Protein AF-A0A6A4VP72-F1 (afdb_monomer_lite)

Radius of gyration: 21.93 Å; chains: 1; bounding box: 61×47×54 Å

Structure (mmCIF, N/CA/C/O backbone):
data_AF-A0A6A4VP72-F1
#
_entry.id   AF-A0A6A4VP72-F1
#
loop_
_atom_site.group_PDB
_atom_site.id
_atom_site.type_symbol
_atom_site.label_atom_id
_atom_site.label_alt_id
_atom_site.label_comp_id
_atom_site.label_asym_id
_atom_site.label_entity_id
_atom_site.label_seq_id
_atom_site.pdbx_PDB_ins_code
_atom_site.Cartn_x
_atom_site.Cartn_y
_atom_site.Cartn_z
_atom_site.occupancy
_atom_site.B_iso_or_equiv
_atom_site.auth_seq_id
_atom_site.auth_comp_id
_atom_site.auth_asym_id
_atom_site.auth_atom_id
_atom_site.pdbx_PDB_model_num
ATOM 1 N N . MET A 1 1 ? -42.564 11.762 30.058 1.00 39.19 1 MET A N 1
ATOM 2 C CA . MET A 1 1 ? -41.088 11.808 30.124 1.00 39.19 1 MET A CA 1
ATOM 3 C C . MET A 1 1 ? -40.571 10.628 29.330 1.00 39.19 1 MET A C 1
ATOM 5 O O . MET A 1 1 ? -40.915 9.507 29.672 1.00 39.19 1 MET A O 1
ATOM 9 N N . THR A 1 2 ? -39.849 10.876 28.242 1.00 40.44 2 THR A N 1
ATOM 10 C CA . THR A 1 2 ? -39.289 9.835 27.373 1.00 40.44 2 THR A CA 1
ATOM 11 C C . THR A 1 2 ? -38.157 9.128 28.117 1.00 40.44 2 THR A C 1
ATOM 13 O O . THR A 1 2 ? -37.179 9.766 28.512 1.00 40.44 2 THR A O 1
ATOM 16 N N . THR A 1 3 ? -38.293 7.832 28.378 1.00 40.94 3 THR A N 1
ATOM 17 C CA . THR A 1 3 ? -37.241 7.045 29.026 1.00 40.94 3 THR A CA 1
ATOM 18 C C . THR A 1 3 ? -36.149 6.754 28.008 1.00 40.94 3 THR A C 1
ATOM 20 O O . THR A 1 3 ? -36.311 5.913 27.139 1.00 40.94 3 THR A O 1
ATOM 23 N N . ILE A 1 4 ? -35.022 7.460 28.098 1.00 46.50 4 ILE A N 1
ATOM 24 C CA . ILE A 1 4 ? -33.845 7.143 27.283 1.00 46.50 4 ILE A CA 1
ATOM 25 C C . ILE A 1 4 ? -33.297 5.784 27.756 1.00 46.50 4 ILE A C 1
ATOM 27 O O . ILE A 1 4 ? -32.987 5.670 28.959 1.00 46.50 4 ILE A O 1
ATOM 31 N N . PRO A 1 5 ? -33.144 4.782 26.858 1.00 47.25 5 PRO A N 1
ATOM 32 C CA . PRO A 1 5 ? -32.531 3.500 27.187 1.00 47.25 5 PRO A CA 1
ATOM 33 C C . PRO A 1 5 ? -31.194 3.718 27.892 1.00 47.25 5 PRO A C 1
ATOM 35 O O . PRO A 1 5 ? -30.386 4.543 27.464 1.00 47.25 5 PRO A O 1
ATOM 38 N N . SER A 1 6 ? -30.951 3.007 28.993 1.00 48.88 6 SER A N 1
ATOM 39 C CA . SER A 1 6 ? -29.778 3.223 29.858 1.00 48.88 6 SER A CA 1
ATOM 40 C C . SER A 1 6 ? -28.451 3.166 29.092 1.00 48.88 6 SER A C 1
ATOM 42 O O . SER A 1 6 ? -27.556 3.962 29.365 1.00 48.88 6 SER A O 1
ATOM 44 N N . GLN A 1 7 ? -28.375 2.306 28.076 1.00 42.78 7 GLN A N 1
ATOM 45 C CA . GLN A 1 7 ? -27.233 2.138 27.174 1.00 42.78 7 GLN A CA 1
ATOM 46 C C . GLN A 1 7 ? -26.926 3.351 26.275 1.00 42.78 7 GLN A C 1
ATOM 48 O O . GLN A 1 7 ? -25.803 3.484 25.799 1.00 42.78 7 GLN A O 1
ATOM 53 N N . LEU A 1 8 ? -27.883 4.265 26.074 1.00 44.84 8 LEU A N 1
ATOM 54 C CA . LEU A 1 8 ? -27.728 5.454 25.224 1.00 44.84 8 LEU A CA 1
ATOM 55 C C . LEU A 1 8 ? -27.509 6.749 26.023 1.00 44.84 8 LEU A C 1
ATOM 57 O O . LEU A 1 8 ? -27.141 7.768 25.443 1.00 44.84 8 LEU A O 1
ATOM 61 N N . ARG A 1 9 ? -27.672 6.737 27.354 1.00 49.81 9 ARG A N 1
ATOM 62 C CA . ARG A 1 9 ? -27.671 7.951 28.202 1.00 49.81 9 ARG A CA 1
ATOM 63 C C . ARG A 1 9 ? -26.376 8.779 28.176 1.00 49.81 9 ARG A C 1
ATOM 65 O O . ARG A 1 9 ? -26.412 9.932 28.584 1.00 49.81 9 ARG A O 1
ATOM 72 N N . GLY A 1 10 ? -25.263 8.230 27.683 1.00 44.62 10 GLY A N 1
ATOM 73 C CA . GLY A 1 10 ? -23.990 8.948 27.499 1.00 44.62 10 GLY A CA 1
ATOM 74 C C . GLY A 1 10 ? -23.691 9.395 26.062 1.00 44.62 10 GLY A C 1
ATOM 75 O O . GLY A 1 10 ? -22.631 9.963 25.814 1.00 44.62 10 GLY A O 1
ATOM 76 N N . ALA A 1 11 ? -24.583 9.104 25.113 1.00 45.41 11 ALA A N 1
ATOM 77 C CA . ALA A 1 11 ? -24.317 9.233 23.682 1.00 45.41 11 ALA A CA 1
ATOM 78 C C . ALA A 1 11 ? -25.322 10.127 22.932 1.00 45.41 11 ALA A C 1
ATOM 80 O O . ALA A 1 11 ? -25.051 10.523 21.800 1.00 45.41 11 ALA A O 1
ATOM 81 N N . ILE A 1 12 ? -26.456 10.459 23.560 1.00 52.12 12 ILE A N 1
ATOM 82 C CA . ILE A 1 12 ? -27.465 11.365 23.001 1.00 52.12 12 ILE A CA 1
ATOM 83 C C . ILE A 1 12 ? -27.071 12.815 23.289 1.00 52.12 12 ILE A C 1
ATOM 85 O O . ILE A 1 12 ? -26.978 13.207 24.453 1.00 52.12 12 ILE A O 1
ATOM 89 N N . ILE A 1 13 ? -26.901 13.628 22.243 1.00 54.72 13 ILE A N 1
ATOM 90 C CA . ILE A 1 13 ? -26.804 15.086 22.395 1.00 54.72 13 ILE A CA 1
ATOM 91 C C . ILE A 1 13 ? -28.190 15.669 22.160 1.00 54.72 13 ILE A C 1
ATOM 93 O O . ILE A 1 13 ? -28.742 15.560 21.065 1.00 54.72 13 ILE A O 1
ATOM 97 N N . ARG A 1 14 ? -28.759 16.302 23.182 1.00 53.50 14 ARG A N 1
ATOM 98 C CA . ARG A 1 14 ? -29.970 17.107 23.030 1.00 53.50 14 ARG A CA 1
ATOM 99 C C . ARG A 1 14 ? -29.542 18.504 22.600 1.00 53.50 14 ARG A C 1
ATOM 101 O O . ARG A 1 14 ? -28.874 19.192 23.364 1.00 53.50 14 ARG A O 1
ATOM 108 N N . VAL A 1 15 ? -29.863 18.874 21.365 1.00 50.25 15 VAL A N 1
ATOM 109 C CA . VAL A 1 15 ? -29.364 20.117 20.745 1.00 50.25 15 VAL A CA 1
ATOM 110 C C . VAL A 1 15 ? -30.415 21.222 20.803 1.00 50.25 15 VAL A C 1
ATOM 112 O O . VAL A 1 15 ? -30.082 22.387 20.968 1.00 50.25 15 VAL A O 1
ATOM 115 N N . GLU A 1 16 ? -31.695 20.846 20.764 1.00 51.00 16 GLU A N 1
ATOM 116 C CA . GLU A 1 16 ? -32.850 21.742 20.885 1.00 51.00 16 GLU A CA 1
ATOM 117 C C . GLU A 1 16 ? -33.978 21.043 21.672 1.00 51.00 16 GLU A C 1
ATOM 119 O O . GLU A 1 16 ? -33.915 19.823 21.873 1.00 51.00 16 GLU A O 1
ATOM 124 N N . PRO A 1 17 ? -35.042 21.755 22.106 1.00 51.16 17 PRO A N 1
ATOM 125 C CA . PRO A 1 17 ? -36.131 21.173 22.896 1.00 51.16 17 PRO A CA 1
ATOM 126 C C . PRO A 1 17 ? -36.784 19.922 22.289 1.00 51.16 17 PRO A C 1
ATOM 128 O O . PRO A 1 17 ? -37.295 19.101 23.046 1.00 51.16 17 PRO A O 1
ATOM 131 N N . ASN A 1 18 ? -36.708 19.740 20.966 1.00 56.88 18 ASN A N 1
ATOM 132 C CA . ASN A 1 18 ? -37.287 18.597 20.255 1.00 56.88 18 ASN A CA 1
ATOM 133 C C . ASN A 1 18 ? -36.301 17.901 19.297 1.00 56.88 18 ASN A C 1
ATOM 135 O O . ASN A 1 18 ? -36.745 17.125 18.455 1.00 56.88 18 ASN A O 1
ATOM 139 N N . THR A 1 19 ? -34.994 18.168 19.394 1.00 51.69 19 THR A N 1
ATOM 140 C CA . THR A 1 19 ? -33.992 17.603 18.472 1.00 51.69 19 THR A CA 1
ATOM 141 C C . THR A 1 19 ? -32.931 16.831 19.246 1.00 51.69 19 THR A C 1
ATOM 143 O O . THR A 1 19 ? -32.238 17.395 20.102 1.00 51.69 19 THR A O 1
ATOM 146 N N . ILE A 1 20 ? -32.779 15.550 18.906 1.00 54.88 20 ILE A N 1
ATOM 147 C CA . ILE A 1 20 ? -31.756 14.667 19.472 1.00 54.88 20 ILE A CA 1
ATOM 148 C C . ILE A 1 20 ? -30.807 14.152 18.387 1.00 54.88 20 ILE A C 1
ATOM 150 O O . ILE A 1 20 ? -31.225 13.808 17.278 1.00 54.88 20 ILE A O 1
ATOM 154 N N . ILE A 1 21 ? -29.519 14.106 18.724 1.00 56.59 21 ILE A N 1
ATOM 155 C CA . ILE A 1 21 ? -28.450 13.556 17.890 1.00 56.59 21 ILE A CA 1
ATOM 156 C C . ILE A 1 21 ? -27.967 12.244 18.499 1.00 56.59 21 ILE A C 1
ATOM 158 O O . ILE A 1 21 ? -27.665 12.182 19.693 1.00 56.59 21 ILE A O 1
ATOM 162 N N . LEU A 1 22 ? -27.855 11.216 17.657 1.00 53.22 22 LEU A N 1
ATOM 163 C CA . LEU A 1 22 ? -27.423 9.871 18.034 1.00 53.22 22 LEU A CA 1
ATOM 164 C C . LEU A 1 22 ? -26.128 9.474 17.316 1.00 53.22 22 LEU A C 1
ATOM 166 O O . LEU A 1 22 ? -25.932 9.894 16.174 1.00 53.22 22 LEU A O 1
ATOM 170 N N . PRO A 1 23 ? -25.269 8.633 17.922 1.00 50.09 23 PRO A N 1
ATOM 171 C CA . PRO A 1 23 ? -24.105 8.073 17.241 1.00 50.09 23 PRO A CA 1
ATOM 172 C C . PRO A 1 23 ? -24.489 7.307 15.972 1.00 50.09 23 PRO A C 1
ATOM 174 O O . PRO A 1 23 ? -25.569 6.721 15.884 1.00 50.09 23 PRO A O 1
ATOM 177 N N . ALA A 1 24 ? -23.570 7.252 15.007 1.00 48.06 24 ALA A N 1
ATOM 178 C CA . ALA A 1 24 ? -23.724 6.371 13.856 1.00 48.06 24 ALA A CA 1
ATOM 179 C C . ALA A 1 24 ? -23.798 4.899 14.314 1.00 48.06 24 ALA A C 1
ATOM 181 O O . ALA A 1 24 ? -22.986 4.459 15.131 1.00 48.06 24 ALA A O 1
ATOM 182 N N . GLY A 1 25 ? -24.775 4.150 13.792 1.00 43.72 25 GLY A N 1
ATOM 183 C CA . GLY A 1 25 ? -24.940 2.716 14.061 1.00 43.72 25 GLY A CA 1
ATOM 184 C C . GLY A 1 25 ? -25.985 2.328 15.115 1.00 43.72 25 GLY A C 1
ATOM 185 O O . GLY A 1 25 ? -26.101 1.140 15.396 1.00 43.72 25 GLY A O 1
ATOM 186 N N . VAL A 1 26 ? -26.752 3.274 15.673 1.00 51.78 26 VAL A N 1
ATOM 187 C CA . VAL A 1 26 ? -27.959 2.945 16.460 1.00 51.78 26 VAL A CA 1
ATOM 188 C C . VAL A 1 26 ? -29.027 2.395 15.512 1.00 51.78 26 VAL A C 1
ATOM 190 O O . VAL A 1 26 ? -29.377 3.055 14.532 1.00 51.78 26 VAL A O 1
ATOM 193 N N . GLY A 1 27 ? -29.501 1.175 15.770 1.00 49.72 27 GLY A N 1
ATOM 194 C CA . GLY A 1 27 ? -30.442 0.480 14.891 1.00 49.72 27 GLY A CA 1
ATOM 195 C C . GLY A 1 27 ? -31.873 0.999 15.040 1.00 49.72 27 GLY A C 1
ATOM 196 O O . GLY A 1 27 ? -32.291 1.385 16.129 1.00 49.72 27 GLY A O 1
ATOM 197 N N . ASP A 1 28 ? -32.663 0.952 13.964 1.00 52.22 28 ASP A N 1
ATOM 198 C CA . ASP A 1 28 ? -34.048 1.457 13.943 1.00 52.22 28 ASP A CA 1
ATOM 199 C C . ASP A 1 28 ? -34.951 0.829 15.028 1.00 52.22 28 ASP A C 1
ATOM 201 O O . ASP A 1 28 ? -35.848 1.493 15.549 1.00 52.22 28 ASP A O 1
ATOM 205 N N . SER A 1 29 ? -34.680 -0.419 15.432 1.00 54.31 29 SER A N 1
ATOM 206 C CA . SER A 1 29 ? -35.393 -1.118 16.510 1.00 54.31 29 SER A CA 1
ATOM 207 C C . SER A 1 29 ? -35.196 -0.483 17.891 1.00 54.31 29 SER A C 1
ATOM 209 O O . SER A 1 29 ? -36.090 -0.554 18.733 1.00 54.31 29 SER A O 1
ATOM 211 N N . GLU A 1 30 ? -34.056 0.172 18.123 1.00 49.78 30 GLU A N 1
ATOM 212 C CA . GLU A 1 30 ? -33.716 0.842 19.387 1.00 49.78 30 GLU A CA 1
ATOM 213 C C . GLU A 1 30 ? -34.361 2.237 19.505 1.00 49.78 30 GLU A C 1
ATOM 215 O O . GLU A 1 30 ? -34.313 2.860 20.564 1.00 49.78 30 GLU A O 1
ATOM 220 N N . LEU A 1 31 ? -34.992 2.726 18.427 1.00 52.78 31 LEU A N 1
ATOM 221 C CA . LEU A 1 31 ? -35.565 4.074 18.309 1.00 52.78 31 LEU A CA 1
ATOM 222 C C . LEU A 1 31 ? -37.090 4.115 18.400 1.00 52.78 31 LEU A C 1
ATOM 224 O O . LEU A 1 31 ? -37.683 5.196 18.345 1.00 52.78 31 LEU A O 1
ATOM 228 N N . THR A 1 32 ? -37.734 2.959 18.550 1.00 55.28 32 THR A N 1
ATOM 229 C CA . THR A 1 32 ? -39.197 2.823 18.566 1.00 55.28 32 THR A CA 1
ATOM 230 C C . THR A 1 32 ? -39.848 3.700 19.649 1.00 55.28 32 THR A C 1
ATOM 232 O O . THR A 1 32 ? -40.883 4.318 19.407 1.00 55.28 32 THR A O 1
ATOM 235 N N . GLU A 1 33 ? -39.199 3.846 20.809 1.00 53.16 33 GLU A N 1
ATOM 236 C CA . GLU A 1 33 ? -39.661 4.706 21.912 1.00 53.16 33 GLU A CA 1
ATOM 237 C C . GLU A 1 33 ? -39.370 6.204 21.704 1.00 53.16 33 GLU A C 1
ATOM 239 O O . GLU A 1 33 ? -40.065 7.046 22.265 1.00 53.16 33 GLU A O 1
ATOM 244 N N . LEU A 1 34 ? -38.378 6.562 20.880 1.00 51.81 34 LEU A N 1
ATOM 245 C CA . LEU A 1 34 ? -38.044 7.957 20.558 1.00 51.81 34 LEU A CA 1
ATOM 246 C C . LEU A 1 34 ? -38.938 8.521 19.447 1.00 51.81 34 LEU A C 1
ATOM 248 O O . LEU A 1 34 ? -39.267 9.701 19.454 1.00 51.81 34 LEU A O 1
ATOM 252 N N . ARG A 1 35 ? -39.398 7.686 18.509 1.00 54.78 35 ARG A N 1
ATOM 253 C CA . ARG A 1 35 ? -40.312 8.123 17.436 1.00 54.78 35 ARG A CA 1
ATOM 254 C C . ARG A 1 35 ? -41.723 8.459 17.944 1.00 54.78 35 ARG A C 1
ATOM 256 O O . ARG A 1 35 ? -42.443 9.203 17.284 1.00 54.78 35 ARG A O 1
ATOM 263 N N . SER A 1 36 ? -42.117 7.964 19.120 1.00 55.22 36 SER A N 1
ATOM 264 C CA . SER A 1 36 ? -43.424 8.252 19.732 1.00 55.22 36 SER A CA 1
ATOM 265 C C . SER A 1 36 ? -43.476 9.591 20.489 1.00 55.22 36 SER A C 1
ATOM 267 O O . SER A 1 36 ? -44.562 10.042 20.856 1.00 55.22 36 SER A O 1
ATOM 269 N N . SER A 1 37 ? -42.336 10.267 20.691 1.00 54.25 37 SER A N 1
ATOM 270 C CA . SER A 1 37 ? -42.221 11.457 21.550 1.00 54.25 37 SER A CA 1
ATOM 271 C C . SER A 1 37 ? -42.349 12.810 20.828 1.00 54.25 37 SER A C 1
ATOM 273 O O . SER A 1 37 ? -42.184 13.849 21.464 1.00 54.25 37 SER A O 1
ATOM 275 N N . ARG A 1 38 ? -42.678 12.829 19.524 1.00 56.81 38 ARG A N 1
ATOM 276 C CA . ARG A 1 38 ? -42.654 14.024 18.642 1.00 56.81 38 ARG A CA 1
ATOM 277 C C . ARG A 1 38 ? -41.268 14.682 18.483 1.00 56.81 38 ARG A C 1
ATOM 279 O O . ARG A 1 38 ? -41.183 15.795 17.966 1.00 56.81 38 ARG A O 1
ATOM 286 N N . GLU A 1 39 ? -40.189 14.017 18.888 1.00 55.88 39 GLU A N 1
ATOM 287 C CA . GLU A 1 39 ? -38.822 14.500 18.668 1.00 55.88 39 GLU A CA 1
ATOM 288 C C . GLU A 1 39 ? -38.353 14.234 17.225 1.00 55.88 39 GLU A C 1
ATOM 290 O O . GLU A 1 39 ? -38.635 13.192 16.632 1.00 55.88 39 GLU A O 1
ATOM 295 N N . THR A 1 40 ? -37.609 15.181 16.651 1.00 54.19 40 THR A N 1
ATOM 296 C CA . THR A 1 40 ? -36.924 15.014 15.365 1.00 54.19 40 THR A CA 1
ATOM 297 C C . THR A 1 40 ? -35.580 14.329 15.607 1.00 54.19 40 THR A C 1
ATOM 299 O O . THR A 1 40 ? -34.698 14.885 16.266 1.00 54.19 40 THR A O 1
ATOM 302 N N . VAL A 1 41 ? -35.413 13.120 15.068 1.00 53.50 41 VAL A N 1
ATOM 303 C CA . VAL A 1 41 ? -34.175 12.333 15.186 1.00 53.50 41 VAL A CA 1
ATOM 304 C C . VAL A 1 41 ? -33.261 12.643 14.002 1.00 53.50 41 VAL A C 1
ATOM 306 O O . VAL A 1 41 ? -33.627 12.384 12.855 1.00 53.50 41 VAL A O 1
ATOM 309 N N . LYS A 1 42 ? -32.064 13.180 14.268 1.00 50.56 42 LYS A N 1
ATOM 310 C CA . LYS A 1 42 ? -31.017 13.371 13.253 1.00 50.56 42 LYS A CA 1
ATOM 311 C C . LYS A 1 42 ? -29.861 12.410 13.528 1.00 50.56 42 LYS A C 1
ATOM 313 O O . LYS A 1 42 ? -29.256 12.440 14.599 1.00 50.56 42 LYS A O 1
ATOM 318 N N . TYR A 1 43 ? -29.552 11.556 12.555 1.00 49.78 43 TYR A N 1
ATOM 319 C CA . TYR A 1 43 ? -28.343 10.735 12.588 1.00 49.78 43 TYR A CA 1
ATOM 320 C C . TYR A 1 43 ? -27.113 11.624 12.402 1.00 49.78 43 TYR A C 1
ATOM 322 O O . TYR A 1 43 ? -27.166 12.622 11.684 1.00 49.78 43 TYR A O 1
ATOM 330 N N . LEU A 1 44 ? -26.010 11.278 13.064 1.00 49.16 44 LEU A N 1
ATOM 331 C CA . LEU A 1 44 ? -24.784 12.067 13.049 1.00 49.16 44 LEU A CA 1
ATOM 332 C C . LEU A 1 44 ? -24.147 12.133 11.644 1.00 49.16 44 LEU A C 1
ATOM 334 O O . LEU A 1 44 ? -23.258 11.352 11.322 1.00 49.16 44 LEU A O 1
ATOM 338 N N . SER A 1 45 ? -24.542 13.111 10.833 1.00 43.66 45 SER A N 1
ATOM 339 C CA . SER A 1 45 ? -23.719 13.672 9.758 1.00 43.66 45 SER A CA 1
ATOM 340 C C . SER A 1 45 ? -23.336 15.097 10.156 1.00 43.66 45 SER A C 1
ATOM 342 O O . SER A 1 45 ? -23.840 16.069 9.602 1.00 43.66 45 SER A O 1
ATOM 344 N N . VAL A 1 46 ? -22.517 15.229 11.202 1.00 46.94 46 VAL A N 1
ATOM 345 C CA . VAL A 1 46 ? -22.045 16.542 11.664 1.00 46.94 46 VAL A CA 1
ATOM 346 C C . VAL A 1 46 ? -21.015 17.052 10.664 1.00 46.94 46 VAL A C 1
ATOM 348 O O . VAL A 1 46 ? -19.966 16.436 10.470 1.00 46.94 46 VAL A O 1
ATOM 351 N N . THR A 1 47 ? -21.328 18.167 10.014 1.00 44.31 47 THR A N 1
ATOM 352 C CA . THR A 1 47 ? -20.414 18.890 9.129 1.00 44.31 47 THR A CA 1
ATOM 353 C C . THR A 1 47 ? -19.651 19.953 9.923 1.00 44.31 47 THR A C 1
ATOM 355 O O . THR A 1 47 ? -20.031 20.320 11.034 1.00 44.31 47 THR A O 1
ATOM 358 N N . ALA A 1 48 ? -18.564 20.492 9.366 1.00 39.72 48 ALA A N 1
ATOM 359 C CA . ALA A 1 48 ? -17.803 21.561 10.021 1.00 39.72 48 ALA A CA 1
ATOM 360 C C . ALA A 1 48 ? -18.643 22.826 10.322 1.00 39.72 48 ALA A C 1
ATOM 362 O O . ALA A 1 48 ? -18.299 23.580 11.230 1.00 39.72 48 ALA A O 1
ATOM 363 N N . ALA A 1 49 ? -19.753 23.048 9.607 1.00 43.72 49 ALA A N 1
ATOM 364 C CA . ALA A 1 49 ? -20.648 24.185 9.828 1.00 43.72 49 ALA A CA 1
ATOM 365 C C . ALA A 1 49 ? -21.490 24.063 11.114 1.00 43.72 49 ALA A C 1
ATOM 367 O O . ALA A 1 49 ? -21.934 25.075 11.651 1.00 43.72 49 ALA A O 1
ATOM 368 N N . ASP A 1 50 ? -21.659 22.848 11.643 1.00 45.41 50 ASP A N 1
ATOM 369 C CA . ASP A 1 50 ? -22.502 22.566 12.813 1.00 45.41 50 ASP A CA 1
ATOM 370 C C . ASP A 1 50 ? -21.750 22.764 14.152 1.00 45.41 50 ASP A C 1
ATOM 372 O O . ASP A 1 50 ? -22.349 22.787 15.228 1.00 45.41 50 ASP A O 1
ATOM 376 N N . LEU A 1 51 ? -20.422 22.944 14.098 1.00 46.72 51 LEU A N 1
ATOM 377 C CA . LEU A 1 51 ? -19.516 23.035 15.254 1.00 46.72 51 LEU A CA 1
ATOM 378 C C . LEU A 1 51 ? -19.809 24.193 16.236 1.00 46.72 51 LEU A C 1
ATOM 380 O O . LEU A 1 51 ? -19.734 23.951 17.444 1.00 46.72 51 LEU A O 1
ATOM 384 N N . PRO A 1 52 ? -20.149 25.426 15.797 1.00 45.28 52 PRO A N 1
ATOM 385 C CA . PRO A 1 52 ? -20.389 26.542 16.719 1.00 45.28 52 PRO A CA 1
ATOM 386 C C . PRO A 1 52 ? -21.652 26.367 17.571 1.00 45.28 52 PRO A C 1
ATOM 388 O O . PRO A 1 52 ? -21.726 26.902 18.674 1.00 45.28 52 PRO A O 1
ATOM 391 N N . GLN A 1 53 ? -22.634 25.601 17.083 1.00 48.78 53 GLN A N 1
ATOM 392 C CA . GLN A 1 53 ? -23.912 25.390 17.770 1.00 48.78 53 GLN A CA 1
ATOM 393 C C . GLN A 1 53 ? -23.850 24.287 18.839 1.00 48.78 53 GLN A C 1
ATOM 395 O O . GLN A 1 53 ? -24.719 24.211 19.701 1.00 48.78 53 GLN A O 1
ATOM 400 N N . LEU A 1 54 ? -22.795 23.465 18.836 1.00 49.50 54 LEU A N 1
ATOM 401 C CA . LEU A 1 54 ? -22.590 22.361 19.785 1.00 49.50 54 LEU A CA 1
ATOM 402 C C . LEU A 1 54 ? -21.892 22.789 21.094 1.00 49.50 54 LEU A C 1
ATOM 404 O O . LEU A 1 54 ? -21.453 21.940 21.872 1.00 49.50 54 LEU A O 1
ATOM 408 N N . GLY A 1 55 ? -21.751 24.096 21.349 1.00 45.31 55 GLY A N 1
ATOM 409 C CA . GLY A 1 55 ? -21.315 24.633 22.648 1.00 45.31 55 GLY A CA 1
ATOM 410 C C . GLY A 1 55 ? -19.926 24.179 23.122 1.00 45.31 55 GLY A C 1
ATOM 411 O O . GLY A 1 55 ? -19.649 24.194 24.318 1.00 45.31 55 GLY A O 1
ATOM 412 N N . GLY A 1 56 ? -19.056 23.727 22.211 1.00 46.44 56 GLY A N 1
ATOM 413 C CA . GLY A 1 56 ? -17.695 23.271 22.525 1.00 46.44 56 GLY A CA 1
ATOM 414 C C . GLY A 1 56 ? -17.595 21.916 23.245 1.00 46.44 56 GLY A C 1
ATOM 415 O O . GLY A 1 56 ? -16.485 21.445 23.498 1.00 46.44 56 GLY A O 1
ATOM 416 N N . GLN A 1 57 ? -18.713 21.249 23.541 1.00 42.81 57 GLN A N 1
ATOM 417 C CA . GLN A 1 57 ? -18.738 19.937 24.190 1.00 42.81 57 GLN A CA 1
ATOM 418 C C . GLN A 1 57 ? -19.056 18.841 23.166 1.00 42.81 57 GLN A C 1
ATOM 420 O O . GLN A 1 57 ? -20.165 18.324 23.089 1.00 42.81 57 GLN A O 1
ATOM 425 N N . LEU A 1 58 ? -18.057 18.456 22.368 1.00 45.25 58 LEU A N 1
ATOM 426 C CA . LEU A 1 58 ? -18.141 17.217 21.589 1.00 45.25 58 LEU A CA 1
ATOM 427 C C . LEU A 1 58 ? -18.219 16.024 22.564 1.00 45.25 58 LEU A C 1
ATOM 429 O O . LEU A 1 58 ? -17.358 15.936 23.449 1.00 45.25 58 LEU A O 1
ATOM 433 N N . PRO A 1 59 ? -19.170 15.081 22.415 1.00 44.78 59 PRO A N 1
ATOM 434 C CA . PRO A 1 59 ? -19.154 13.845 23.190 1.00 44.78 59 PRO A CA 1
ATOM 435 C C . PRO A 1 59 ? -17.829 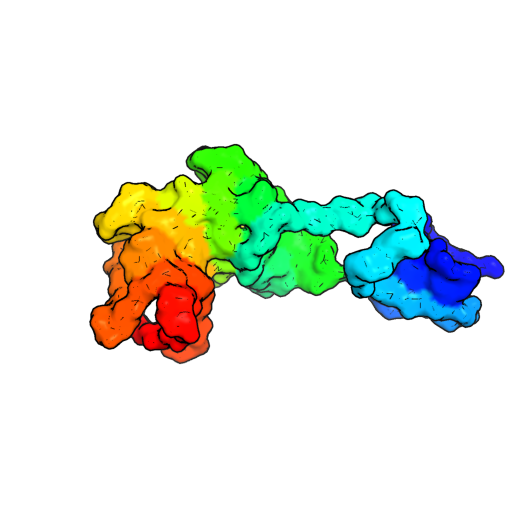13.110 23.001 1.00 44.78 59 PRO A C 1
ATOM 437 O O . PRO A 1 59 ? -17.242 13.143 21.917 1.00 44.78 59 PRO A O 1
ATOM 440 N N . GLU A 1 60 ? -17.379 12.381 24.022 1.00 38.75 60 GLU A N 1
ATOM 441 C CA . GLU A 1 60 ? -16.165 11.547 23.966 1.00 38.75 60 GLU A CA 1
ATOM 442 C C . GLU A 1 60 ? -16.141 10.597 22.748 1.00 38.75 60 GLU A C 1
ATOM 444 O O . GLU A 1 60 ? -15.069 10.285 22.232 1.00 38.75 60 GLU A O 1
ATOM 449 N N . GLY A 1 61 ? -17.311 10.196 22.231 1.00 36.31 61 GLY A N 1
ATOM 450 C CA . GLY A 1 61 ? -17.450 9.416 20.996 1.00 36.31 61 GLY A CA 1
ATOM 451 C C . GLY A 1 61 ? -17.121 10.181 19.703 1.00 36.31 61 GLY A C 1
ATOM 452 O O . GLY A 1 61 ? -16.520 9.601 18.804 1.00 36.31 61 GLY A O 1
ATOM 453 N N . LEU A 1 62 ? -17.431 11.484 19.615 1.00 38.97 62 LEU A N 1
ATOM 454 C CA . LEU A 1 62 ? -17.066 12.338 18.468 1.00 38.97 62 LEU A CA 1
ATOM 455 C C . LEU A 1 62 ? -15.612 12.807 18.525 1.00 38.97 62 LEU A C 1
ATOM 457 O O . LEU A 1 62 ? -14.978 12.967 17.485 1.00 38.97 62 LEU A O 1
ATOM 461 N N . LYS A 1 63 ? -15.054 12.996 19.728 1.00 38.12 63 LYS A N 1
ATOM 462 C CA . LYS A 1 63 ? -13.633 13.350 19.907 1.00 38.12 63 LYS A CA 1
ATOM 463 C C . LYS A 1 63 ? -12.670 12.273 19.369 1.00 38.12 63 LYS A C 1
ATOM 465 O O . LYS A 1 63 ? -11.482 12.544 19.204 1.00 38.12 63 LYS A O 1
ATOM 470 N N . ARG A 1 64 ? -13.152 11.048 19.105 1.00 42.53 64 ARG A N 1
ATOM 471 C CA . ARG A 1 64 ? -12.344 9.844 18.819 1.00 42.53 64 ARG A CA 1
ATOM 472 C C . ARG A 1 64 ? -12.319 9.375 17.357 1.00 42.53 64 ARG A C 1
ATOM 474 O O . ARG A 1 64 ? -11.822 8.285 17.093 1.00 42.53 64 ARG A O 1
ATOM 481 N N . LEU A 1 65 ? -12.705 10.204 16.388 1.00 53.53 65 LEU A N 1
ATOM 482 C CA . LEU A 1 65 ? -12.405 9.985 14.957 1.00 53.53 65 LEU A CA 1
ATOM 483 C C . LEU A 1 65 ? -11.010 10.533 14.570 1.00 53.53 65 LEU A C 1
ATOM 485 O O . LEU A 1 65 ? -10.820 11.085 13.493 1.00 53.53 65 LEU A O 1
ATOM 489 N N . ASN A 1 66 ? -10.031 10.406 15.477 1.00 64.38 66 ASN A N 1
ATOM 490 C CA . ASN A 1 66 ? -8.708 11.050 15.467 1.00 64.38 66 ASN A CA 1
ATOM 491 C C . ASN A 1 66 ? -7.757 10.474 14.390 1.00 64.38 66 ASN A C 1
ATOM 493 O O . ASN A 1 66 ? -6.703 9.920 14.707 1.00 64.38 66 ASN A O 1
ATOM 497 N N . VAL A 1 67 ? -8.153 10.543 13.121 1.00 76.38 67 VAL A N 1
ATOM 498 C CA . VAL A 1 67 ? -7.298 10.292 11.957 1.00 76.38 67 VAL A CA 1
ATOM 499 C C . VAL A 1 67 ? -6.714 11.637 11.545 1.00 76.38 67 VAL A C 1
ATOM 501 O O . VAL A 1 67 ? -7.438 12.537 11.129 1.00 76.38 67 VAL A O 1
ATOM 504 N N . ARG A 1 68 ? -5.405 11.814 11.721 1.00 84.50 68 ARG A N 1
ATOM 505 C CA . ARG A 1 68 ? -4.754 13.129 11.584 1.00 84.50 68 ARG A CA 1
ATOM 506 C C . ARG A 1 68 ? -4.418 13.485 10.143 1.00 84.50 68 ARG A C 1
ATOM 508 O O . ARG A 1 68 ? -4.259 14.657 9.819 1.00 84.50 68 ARG A O 1
ATOM 515 N N . GLY A 1 69 ? -4.238 12.484 9.293 1.00 89.19 69 GLY A N 1
ATOM 516 C CA . GLY A 1 69 ? -3.953 12.674 7.878 1.00 89.19 69 GLY A CA 1
ATOM 517 C C . GLY A 1 69 ? -4.306 11.417 7.102 1.00 89.19 69 GLY A C 1
ATOM 518 O O . GLY A 1 69 ? -3.387 10.663 6.789 1.00 89.19 69 GLY A O 1
ATOM 519 N N . PRO A 1 70 ? -5.597 11.153 6.842 1.00 94.81 70 PRO A N 1
ATOM 520 C CA . PRO A 1 70 ? -6.002 9.979 6.083 1.00 94.81 70 PRO A CA 1
ATOM 521 C C . PRO A 1 70 ? -5.383 10.012 4.683 1.00 94.81 70 PRO A C 1
ATOM 523 O O . PRO A 1 70 ? -5.317 11.070 4.054 1.00 94.81 70 PRO A O 1
ATOM 526 N N . LYS A 1 71 ? -4.933 8.854 4.203 1.00 97.69 71 LYS A N 1
ATOM 527 C CA . LYS A 1 71 ? -4.503 8.658 2.816 1.00 97.69 71 LYS A CA 1
ATOM 528 C C . LYS A 1 71 ? -5.205 7.449 2.207 1.00 97.69 71 LYS A C 1
ATOM 530 O O . LYS A 1 71 ? -6.386 7.549 1.896 1.00 97.69 71 LYS A O 1
ATOM 535 N N . GLY A 1 72 ? -4.512 6.324 2.037 1.00 97.38 72 GLY A N 1
ATOM 536 C CA . GLY A 1 72 ? -5.123 5.119 1.489 1.00 97.38 72 GLY A CA 1
ATOM 537 C C . GLY A 1 72 ? -6.226 4.563 2.385 1.00 97.38 72 GLY A C 1
ATOM 538 O O . GLY A 1 72 ? -6.133 4.608 3.614 1.00 97.38 72 GLY A O 1
ATOM 539 N N . VAL A 1 73 ? -7.249 4.009 1.744 1.00 97.44 73 VAL A N 1
ATOM 540 C CA . VAL A 1 73 ? -8.356 3.299 2.379 1.00 97.44 73 VAL A CA 1
ATOM 541 C C . VAL A 1 73 ? -8.638 2.021 1.599 1.00 97.44 73 VAL A C 1
ATOM 543 O O . VAL A 1 73 ? -8.533 2.009 0.374 1.00 97.44 73 VAL A O 1
ATOM 546 N N . THR A 1 74 ? -8.991 0.955 2.304 1.00 97.81 74 THR A N 1
ATOM 547 C CA . THR A 1 74 ? -9.456 -0.301 1.713 1.00 97.81 74 THR A CA 1
ATOM 548 C C . THR A 1 74 ? -10.488 -0.966 2.621 1.00 97.81 74 THR A C 1
ATOM 550 O O . THR A 1 74 ? -10.781 -0.465 3.710 1.00 97.81 74 THR A O 1
ATOM 553 N N . THR A 1 75 ? -11.036 -2.093 2.184 1.00 96.38 75 THR A N 1
ATOM 554 C CA . THR A 1 75 ? -11.927 -2.942 2.976 1.00 96.38 75 THR A CA 1
ATOM 555 C C . THR A 1 75 ? -11.298 -4.308 3.210 1.00 96.38 75 THR A C 1
ATOM 557 O O . THR A 1 75 ? -10.730 -4.878 2.279 1.00 96.38 75 THR A O 1
ATOM 560 N N . ASP A 1 76 ? -11.431 -4.859 4.416 1.00 94.94 76 ASP A N 1
ATOM 561 C CA . ASP A 1 76 ? -11.155 -6.282 4.644 1.00 94.94 76 ASP A CA 1
ATOM 562 C C . ASP A 1 76 ? -12.314 -7.170 4.150 1.00 94.94 76 ASP A C 1
ATOM 564 O O . ASP A 1 76 ? -13.375 -6.686 3.738 1.00 94.94 76 ASP A O 1
ATOM 568 N N . ARG A 1 77 ? -12.143 -8.496 4.218 1.00 91.81 77 ARG A N 1
ATOM 569 C CA . ARG A 1 77 ? -13.171 -9.460 3.785 1.00 91.81 77 ARG A CA 1
ATOM 570 C C . ARG A 1 77 ? -14.420 -9.482 4.674 1.00 91.81 77 ARG A C 1
ATOM 572 O O . ARG A 1 77 ? -15.433 -10.057 4.281 1.00 91.81 77 ARG A O 1
ATOM 579 N N . ARG A 1 78 ? -14.364 -8.872 5.862 1.00 91.62 78 ARG A N 1
ATOM 580 C CA . ARG A 1 78 ? -15.489 -8.727 6.803 1.00 91.62 78 ARG A CA 1
ATOM 581 C C . ARG A 1 78 ? -16.248 -7.412 6.585 1.00 91.62 78 ARG A C 1
ATOM 583 O O . ARG A 1 78 ? -17.250 -7.175 7.256 1.00 91.62 78 ARG A O 1
ATOM 590 N N . GLY A 1 79 ? -15.789 -6.572 5.654 1.00 91.44 79 GLY A N 1
ATOM 591 C CA . GLY A 1 79 ? -16.359 -5.263 5.347 1.00 91.44 79 GLY A CA 1
ATOM 592 C C . GLY A 1 79 ? -15.855 -4.133 6.247 1.00 91.44 79 GLY A C 1
ATOM 593 O O . GLY A 1 79 ? -16.358 -3.016 6.146 1.00 91.44 79 GLY A O 1
ATOM 594 N N . ASN A 1 80 ? -14.875 -4.369 7.121 1.00 92.38 80 ASN A N 1
ATOM 595 C CA . ASN A 1 80 ? -14.287 -3.292 7.912 1.00 92.38 80 ASN A CA 1
ATOM 596 C C . ASN A 1 80 ? -13.439 -2.385 7.015 1.00 92.38 80 ASN A C 1
ATOM 598 O O . ASN A 1 80 ? -12.747 -2.851 6.113 1.00 92.38 80 ASN A O 1
ATOM 602 N N . LEU A 1 81 ? -13.468 -1.085 7.291 1.00 94.56 81 LEU A N 1
ATOM 603 C CA . LEU A 1 81 ? -12.694 -0.068 6.591 1.00 94.56 81 LEU A CA 1
ATOM 604 C C . LEU A 1 81 ? -11.317 0.058 7.242 1.00 94.56 81 LEU A C 1
ATOM 606 O O . LEU A 1 81 ? -11.226 0.399 8.420 1.00 94.56 81 LEU A O 1
ATOM 610 N N . LEU A 1 82 ? -10.245 -0.159 6.488 1.00 97.44 82 LEU A N 1
ATOM 611 C CA . LEU A 1 82 ? -8.877 0.086 6.936 1.00 97.44 82 LEU A CA 1
ATOM 612 C C . LEU A 1 82 ? -8.388 1.386 6.311 1.00 97.44 82 LEU A C 1
ATOM 614 O O . LEU A 1 82 ? -8.369 1.520 5.092 1.00 97.44 82 LEU A O 1
ATOM 618 N N . VAL A 1 83 ? -7.979 2.338 7.144 1.00 97.00 83 VAL A N 1
ATOM 619 C CA . VAL A 1 83 ? -7.521 3.669 6.739 1.00 97.00 83 VAL A CA 1
ATOM 620 C C . VAL A 1 83 ? -6.091 3.876 7.210 1.00 97.00 83 VAL A C 1
ATOM 622 O O . VAL A 1 83 ? -5.776 3.703 8.389 1.00 97.00 83 VAL A O 1
ATOM 625 N N . VAL A 1 84 ? -5.222 4.305 6.304 1.00 98.38 84 VAL A N 1
ATOM 626 C CA . VAL A 1 84 ? -3.881 4.768 6.653 1.00 98.38 84 VAL A CA 1
ATOM 627 C C . VAL A 1 84 ? -3.965 6.190 7.193 1.00 98.38 84 VAL A C 1
ATOM 629 O O . VAL A 1 84 ? -4.327 7.121 6.476 1.00 98.38 84 VAL A O 1
ATOM 632 N N . ASP A 1 85 ? -3.583 6.367 8.454 1.00 96.31 85 ASP A N 1
ATOM 633 C CA . ASP A 1 85 ? -3.385 7.663 9.094 1.00 96.31 85 ASP A CA 1
ATOM 634 C C . ASP A 1 85 ? -1.922 8.088 8.923 1.00 96.31 85 ASP A C 1
ATOM 636 O O . ASP A 1 85 ? -1.068 7.808 9.767 1.00 96.31 85 ASP A O 1
ATOM 640 N N . ASN A 1 86 ? -1.612 8.759 7.815 1.00 97.06 86 ASN A N 1
ATOM 641 C CA . ASN A 1 86 ? -0.252 9.156 7.456 1.00 97.06 86 ASN A CA 1
ATOM 642 C C . ASN A 1 86 ? 0.399 10.030 8.541 1.00 97.06 86 ASN A C 1
ATOM 644 O O . ASN A 1 86 ? 1.508 9.742 8.992 1.00 97.06 86 ASN A O 1
ATOM 648 N N . ARG A 1 87 ? -0.312 11.063 9.020 1.00 92.50 87 ARG A N 1
ATOM 649 C CA . ARG A 1 87 ? 0.195 11.950 10.084 1.00 92.50 87 ARG A CA 1
ATOM 650 C C . ARG A 1 87 ? 0.167 11.288 11.462 1.00 92.50 87 ARG A C 1
ATOM 652 O O . ARG A 1 87 ? 0.974 11.645 12.317 1.00 92.50 87 ARG A O 1
ATOM 659 N N . GLY A 1 88 ? -0.737 10.335 11.686 1.00 89.62 88 GLY A N 1
ATOM 660 C CA . GLY A 1 88 ? -0.756 9.501 12.888 1.00 89.62 88 GLY A CA 1
ATOM 661 C C . GLY A 1 88 ? 0.248 8.346 12.875 1.00 89.62 88 GLY A C 1
ATOM 662 O O . GLY A 1 88 ? 0.431 7.724 13.917 1.00 89.62 88 GLY A O 1
ATOM 663 N N . SER A 1 89 ? 0.911 8.079 11.740 1.00 95.94 89 SER A N 1
ATOM 664 C CA . SER A 1 89 ? 1.848 6.959 11.548 1.00 95.94 89 SER A CA 1
ATOM 665 C C . SER A 1 89 ? 1.250 5.607 11.951 1.00 95.94 89 SER A C 1
ATOM 667 O O . SER A 1 89 ? 1.867 4.841 12.688 1.00 95.94 89 SER A O 1
ATOM 669 N N . ALA A 1 90 ? 0.020 5.342 11.510 1.00 95.62 90 ALA A N 1
ATOM 670 C CA . ALA A 1 90 ? -0.737 4.160 11.908 1.00 95.62 90 ALA A CA 1
ATOM 671 C C . ALA A 1 90 ? -1.718 3.709 10.821 1.00 95.62 90 ALA A C 1
ATOM 673 O O . ALA A 1 90 ? -2.108 4.494 9.956 1.00 95.62 90 ALA A O 1
ATOM 674 N N . VAL A 1 91 ? -2.177 2.465 10.928 1.00 97.81 91 VAL A N 1
ATOM 675 C CA . VAL A 1 91 ? -3.390 1.981 10.262 1.00 97.81 91 VAL A CA 1
ATOM 676 C C . VAL A 1 91 ? -4.513 1.934 11.289 1.00 97.81 91 VAL A C 1
ATOM 678 O O . VAL A 1 91 ? -4.314 1.529 12.437 1.00 97.81 91 VAL A O 1
ATOM 681 N N . VAL A 1 92 ? -5.694 2.380 10.880 1.00 93.31 92 VAL A N 1
ATOM 682 C CA . VAL A 1 92 ? -6.882 2.500 11.720 1.00 93.31 92 VAL A CA 1
ATOM 683 C C . VAL A 1 92 ? -8.012 1.723 11.067 1.00 93.31 92 VAL A C 1
ATOM 685 O O . VAL A 1 92 ? -8.310 1.937 9.898 1.00 93.31 92 VAL A O 1
ATOM 688 N N . THR A 1 93 ? -8.633 0.819 11.815 1.00 91.38 93 THR A N 1
ATOM 689 C CA . THR A 1 93 ? -9.728 -0.021 11.320 1.00 91.38 93 THR A CA 1
ATOM 690 C C . THR A 1 93 ? -11.048 0.461 11.896 1.00 91.38 93 THR A C 1
ATOM 692 O O . THR A 1 93 ? -11.150 0.678 13.104 1.00 91.38 93 THR A O 1
ATOM 695 N N . PHE A 1 94 ? -12.065 0.587 11.054 1.00 83.75 94 PHE A N 1
ATOM 696 C CA . PHE A 1 94 ? -13.424 0.966 11.416 1.00 83.75 94 PHE A CA 1
ATOM 697 C C . PHE A 1 94 ? -14.417 -0.090 10.935 1.00 83.75 94 PHE A C 1
ATOM 699 O O . PHE A 1 94 ? -14.205 -0.730 9.914 1.00 83.75 94 PHE A O 1
ATOM 706 N N . SER A 1 95 ? -15.539 -0.246 11.627 1.00 81.31 95 SER A N 1
ATOM 707 C CA . SER A 1 95 ? -16.695 -0.951 11.064 1.00 81.31 95 SER A CA 1
ATOM 708 C C . SER A 1 95 ? -17.294 -0.152 9.902 1.00 81.31 95 SER A C 1
ATOM 710 O O . SER A 1 95 ? -17.073 1.058 9.808 1.00 81.31 95 SER A O 1
ATOM 712 N N . THR A 1 96 ? -18.145 -0.785 9.095 1.00 79.88 96 THR A N 1
ATOM 713 C CA . THR A 1 96 ? -18.945 -0.113 8.052 1.00 79.88 96 THR A CA 1
ATOM 714 C C . THR A 1 96 ? -19.787 1.053 8.581 1.00 79.88 96 THR A C 1
ATOM 716 O O . THR A 1 96 ? -19.986 2.034 7.874 1.00 79.88 96 THR A O 1
ATOM 719 N N . GLY A 1 97 ? -20.235 0.990 9.840 1.00 69.56 97 GLY A N 1
ATOM 720 C CA . GLY A 1 97 ? -20.963 2.071 10.516 1.00 69.56 97 GLY A CA 1
ATOM 721 C C . GLY A 1 97 ? -20.080 3.201 11.063 1.00 69.56 97 GLY A C 1
ATOM 722 O O . GLY A 1 97 ? -20.576 4.058 11.787 1.00 69.56 97 GLY A O 1
ATOM 723 N N . GLY A 1 98 ? -18.769 3.193 10.791 1.00 70.69 98 GLY A N 1
ATOM 724 C CA . GLY A 1 98 ? -17.831 4.240 11.219 1.00 70.69 98 GLY A CA 1
ATOM 725 C C . GLY A 1 98 ? -17.291 4.101 12.649 1.00 70.69 98 GLY A C 1
ATOM 726 O O . GLY A 1 98 ? -16.488 4.925 13.086 1.00 70.69 98 GLY A O 1
ATOM 727 N N . ARG A 1 99 ? -17.672 3.054 13.395 1.00 74.81 99 ARG A N 1
ATOM 728 C CA . ARG A 1 99 ? -17.109 2.772 14.730 1.00 74.81 99 ARG A CA 1
ATOM 729 C C . ARG A 1 99 ? -15.650 2.325 14.633 1.00 74.81 99 ARG A C 1
ATOM 731 O O . ARG A 1 99 ? -15.362 1.374 13.913 1.00 74.81 99 ARG A O 1
ATOM 738 N N . LEU A 1 100 ? -14.757 2.944 15.408 1.00 76.19 100 LEU A N 1
ATOM 739 C CA . LEU A 1 100 ? -13.358 2.521 15.552 1.00 76.19 100 LEU A CA 1
ATOM 740 C C . LEU A 1 100 ? -13.273 1.100 16.138 1.00 76.19 100 LEU A C 1
ATOM 742 O O . LEU A 1 100 ? -13.876 0.817 17.175 1.00 76.19 100 LEU A O 1
ATOM 746 N N . LEU A 1 101 ? -12.512 0.225 15.481 1.00 79.88 101 LEU A N 1
ATOM 747 C CA . LEU A 1 101 ? -12.294 -1.168 15.880 1.00 79.88 101 LEU A CA 1
ATOM 748 C C . LEU A 1 101 ? -10.883 -1.399 16.410 1.00 79.88 101 LEU A C 1
ATOM 750 O O . LEU A 1 101 ? -10.719 -1.975 17.480 1.00 79.88 101 LEU A O 1
ATOM 754 N N . ALA A 1 102 ? -9.874 -0.944 15.669 1.00 85.44 102 ALA A N 1
ATOM 755 C CA . ALA A 1 102 ? -8.476 -1.196 15.990 1.00 85.44 102 ALA A CA 1
ATOM 756 C C . ALA A 1 102 ? -7.569 -0.078 15.467 1.00 85.44 102 ALA A C 1
ATOM 758 O O . ALA A 1 102 ? -7.926 0.669 14.553 1.00 85.44 102 ALA A O 1
ATOM 759 N N . ARG A 1 103 ? -6.372 0.019 16.044 1.00 90.44 103 ARG A N 1
ATOM 760 C CA . ARG A 1 103 ? -5.279 0.864 15.559 1.00 90.44 103 ARG A CA 1
ATOM 761 C C . ARG A 1 103 ? -3.958 0.169 15.847 1.00 90.44 103 ARG A C 1
ATOM 763 O O . ARG A 1 103 ? -3.744 -0.275 16.970 1.00 90.44 103 ARG A O 1
ATOM 770 N N . PHE A 1 104 ? -3.062 0.159 14.870 1.00 93.50 104 PHE A N 1
ATOM 771 C CA . PHE A 1 104 ? -1.692 -0.308 15.058 1.00 93.50 104 PHE A CA 1
ATOM 772 C C . PHE A 1 104 ? -0.699 0.568 14.294 1.00 93.50 104 PHE A C 1
ATOM 774 O O . PHE A 1 104 ? -1.053 1.254 13.333 1.00 93.50 104 PHE A O 1
ATOM 781 N N . GLY A 1 105 ? 0.553 0.546 14.744 1.00 95.38 105 GLY A N 1
ATOM 782 C CA . GLY A 1 105 ? 1.609 1.421 14.251 1.00 95.38 105 GLY A CA 1
ATOM 783 C C . GLY A 1 105 ? 1.883 2.611 15.166 1.00 95.38 105 GLY A C 1
ATOM 784 O O . GLY A 1 105 ? 1.030 3.074 15.924 1.00 95.38 105 GLY A O 1
ATOM 785 N N . SER A 1 106 ? 3.117 3.092 15.099 1.00 92.69 106 SER A N 1
ATOM 786 C CA . SER A 1 106 ? 3.560 4.356 15.683 1.00 92.69 106 SER A CA 1
ATOM 787 C C . SER A 1 106 ? 4.683 4.933 14.824 1.00 92.69 106 SER A C 1
ATOM 789 O O . SER A 1 106 ? 5.188 4.261 13.925 1.00 92.69 106 SER A O 1
ATOM 791 N N . ARG A 1 107 ? 5.079 6.184 15.062 1.00 97.06 107 ARG A N 1
ATOM 792 C CA . ARG A 1 107 ? 6.127 6.832 14.267 1.00 97.06 107 ARG A CA 1
ATOM 793 C C . ARG A 1 107 ? 7.497 6.191 14.512 1.00 97.06 107 ARG A C 1
ATOM 795 O O . ARG A 1 107 ? 7.909 6.074 15.661 1.00 97.06 107 ARG A O 1
ATOM 802 N N . GLY A 1 108 ? 8.223 5.874 13.443 1.00 96.62 108 GLY A N 1
ATOM 803 C CA . GLY A 1 108 ? 9.611 5.411 13.504 1.00 96.62 108 GLY A CA 1
ATOM 804 C C . GLY A 1 108 ? 9.987 4.476 12.356 1.00 96.62 108 GLY A C 1
ATOM 805 O O . GLY A 1 108 ? 9.289 4.403 11.346 1.00 96.62 108 GLY A O 1
ATOM 806 N N . THR A 1 109 ? 11.107 3.774 12.509 1.00 97.69 109 THR A N 1
ATOM 807 C CA . THR A 1 109 ? 11.706 2.923 11.463 1.00 97.69 109 THR A CA 1
ATOM 808 C C . THR A 1 109 ? 11.662 1.430 11.799 1.00 97.69 109 THR A C 1
ATOM 810 O O . THR A 1 109 ? 11.927 0.595 10.934 1.00 97.69 109 THR A O 1
ATOM 813 N N . ALA A 1 110 ? 11.299 1.061 13.034 1.00 96.75 110 ALA A N 1
ATOM 814 C CA . ALA A 1 110 ? 11.221 -0.335 13.455 1.00 96.75 110 ALA A CA 1
ATOM 815 C C . ALA A 1 110 ? 10.127 -1.117 12.703 1.00 96.75 110 ALA A C 1
ATOM 817 O O . ALA A 1 110 ? 9.234 -0.550 12.071 1.00 96.75 110 ALA A O 1
ATOM 818 N N . GLN A 1 111 ? 10.160 -2.448 12.796 1.00 92.44 111 GLN A N 1
ATOM 819 C CA . GLN A 1 111 ? 9.259 -3.355 12.065 1.00 92.44 111 GLN A CA 1
ATOM 820 C C . GLN A 1 111 ? 7.763 -3.041 12.264 1.00 92.44 111 GLN A C 1
ATOM 822 O O . GLN A 1 111 ? 7.000 -3.058 11.305 1.00 92.44 111 GLN A O 1
ATOM 827 N N . HIS A 1 112 ? 7.368 -2.653 13.477 1.00 91.69 112 HIS A N 1
ATOM 828 C CA . HIS A 1 112 ? 5.995 -2.296 13.859 1.00 91.69 112 HIS A CA 1
ATOM 829 C C . HIS A 1 112 ? 5.705 -0.780 13.805 1.00 91.69 112 HIS A C 1
ATOM 831 O O . HIS A 1 112 ? 4.650 -0.333 14.253 1.00 91.69 112 HIS A O 1
ATOM 837 N N . GLN A 1 113 ? 6.650 0.021 13.312 1.00 97.25 113 GLN A N 1
ATOM 838 C CA . GLN A 1 113 ? 6.542 1.473 13.187 1.00 97.25 113 GLN A CA 1
ATOM 839 C C . GLN A 1 113 ? 6.450 1.894 11.720 1.00 97.25 113 GLN A C 1
ATOM 841 O O . GLN A 1 113 ? 6.840 1.136 10.832 1.00 97.25 113 GLN A O 1
ATOM 846 N N . PHE A 1 114 ? 5.966 3.114 11.494 1.00 98.69 114 PHE A N 1
ATOM 847 C CA . PHE A 1 114 ? 5.849 3.732 10.182 1.00 98.69 114 PHE A CA 1
ATOM 848 C C . PHE A 1 114 ? 6.481 5.125 10.133 1.00 98.69 114 PHE A C 1
ATOM 850 O O . PHE A 1 114 ? 6.452 5.874 11.114 1.00 98.69 114 PHE A O 1
ATOM 857 N N . ALA A 1 115 ? 6.963 5.520 8.958 1.00 98.31 115 ALA A N 1
ATOM 858 C CA . ALA A 1 115 ? 7.390 6.875 8.649 1.00 98.31 115 ALA A CA 1
ATOM 859 C C . ALA A 1 115 ? 6.618 7.380 7.421 1.00 98.31 115 ALA A C 1
ATOM 861 O O . ALA A 1 115 ? 7.046 7.277 6.274 1.00 98.31 115 ALA A O 1
ATOM 862 N N . GLY A 1 116 ? 5.448 7.967 7.680 1.00 97.44 116 GLY A N 1
ATOM 863 C CA . GLY A 1 116 ? 4.550 8.439 6.626 1.00 97.44 116 GLY A CA 1
ATOM 864 C C . GLY A 1 116 ? 3.954 7.291 5.804 1.00 97.44 116 GLY A C 1
ATOM 865 O O . GLY A 1 116 ? 4.124 7.285 4.586 1.00 97.44 116 GLY A O 1
ATOM 866 N N . PRO A 1 117 ? 3.209 6.357 6.426 1.00 98.62 117 PRO A N 1
ATOM 867 C CA . PRO A 1 117 ? 2.537 5.301 5.678 1.00 98.62 117 PRO A CA 1
ATOM 868 C C . PRO A 1 117 ? 1.561 5.925 4.674 1.00 98.62 117 PRO A C 1
ATOM 870 O O . PRO A 1 117 ? 0.976 6.981 4.951 1.00 98.62 117 PRO A O 1
ATOM 873 N N . HIS A 1 118 ? 1.412 5.324 3.494 1.00 98.44 118 HIS A N 1
ATOM 874 C CA . HIS A 1 118 ? 0.741 5.977 2.367 1.00 98.44 118 HIS A CA 1
ATOM 875 C C . HIS A 1 118 ? -0.537 5.260 1.929 1.00 98.44 118 HIS A C 1
ATOM 877 O O . HIS A 1 118 ? -1.613 5.852 2.017 1.00 98.44 118 HIS A O 1
ATOM 883 N N . TYR A 1 119 ? -0.435 4.006 1.489 1.00 98.69 119 TYR A N 1
ATOM 884 C CA . TYR A 1 119 ? -1.568 3.197 1.041 1.00 98.69 119 TYR A CA 1
ATOM 885 C C . TYR A 1 119 ? -1.626 1.856 1.766 1.00 98.69 119 TYR A C 1
ATOM 887 O O . TYR A 1 119 ? -0.662 1.432 2.403 1.00 98.69 119 TYR A O 1
ATOM 895 N N . VAL A 1 120 ? -2.792 1.216 1.679 1.00 98.75 120 VAL A N 1
ATOM 896 C CA . VAL A 1 120 ? -3.081 -0.082 2.283 1.00 98.75 120 VAL A CA 1
ATOM 897 C C . VAL A 1 120 ? -3.851 -0.960 1.299 1.00 98.75 120 VAL A C 1
ATOM 899 O O . VAL A 1 120 ? -4.746 -0.476 0.609 1.00 98.75 120 VAL A O 1
ATOM 902 N N . ALA A 1 121 ? -3.519 -2.245 1.273 1.00 98.62 121 ALA A N 1
ATOM 903 C CA . ALA A 1 121 ? -4.272 -3.308 0.621 1.00 98.62 121 ALA A CA 1
ATOM 904 C C . ALA A 1 121 ? -4.508 -4.459 1.611 1.00 98.62 121 ALA A C 1
ATOM 906 O O . ALA A 1 121 ? -3.810 -4.570 2.622 1.00 98.62 121 ALA A O 1
ATOM 907 N N . VAL A 1 122 ? -5.494 -5.304 1.319 1.00 98.44 122 VAL A N 1
ATOM 908 C CA . VAL A 1 122 ? -5.761 -6.547 2.053 1.00 98.44 122 VAL A CA 1
ATOM 909 C C . VAL A 1 122 ? -5.771 -7.686 1.044 1.00 98.44 122 VAL A C 1
ATOM 911 O O . VAL A 1 122 ? -6.402 -7.564 -0.005 1.00 98.44 122 VAL A O 1
ATOM 914 N N . ASP A 1 123 ? -5.040 -8.756 1.331 1.00 97.44 123 ASP A N 1
ATOM 915 C CA . ASP A 1 123 ? -4.942 -9.916 0.443 1.00 97.44 123 ASP A CA 1
ATOM 916 C C . ASP A 1 123 ? -5.964 -11.017 0.768 1.00 97.44 123 ASP A C 1
ATOM 918 O O . ASP A 1 123 ? -6.814 -10.866 1.652 1.00 97.44 123 ASP A O 1
ATOM 922 N N . SER A 1 124 ? -5.924 -12.133 0.031 1.00 96.44 124 SER A N 1
ATOM 923 C CA . SER A 1 124 ? -6.890 -13.221 0.213 1.00 96.44 124 SER A CA 1
ATOM 924 C C . SER A 1 124 ? -6.780 -13.928 1.573 1.00 96.44 124 SER A C 1
ATOM 926 O O . SER A 1 124 ? -7.738 -14.577 2.001 1.00 96.44 124 SER A O 1
ATOM 928 N N . GLN A 1 125 ? -5.655 -13.750 2.275 1.00 96.25 125 GLN A N 1
ATOM 929 C CA . GLN A 1 125 ? -5.348 -14.320 3.587 1.00 96.25 125 GLN A CA 1
ATOM 930 C C . GLN A 1 125 ? -5.625 -13.340 4.746 1.00 96.25 125 GLN A C 1
ATOM 932 O O . GLN A 1 125 ? -5.162 -13.572 5.864 1.00 96.25 125 GLN A O 1
ATOM 937 N N . ASP A 1 126 ? -6.355 -12.245 4.493 1.00 96.75 126 ASP A N 1
ATOM 938 C CA . ASP A 1 126 ? -6.614 -11.150 5.443 1.00 96.75 126 ASP A CA 1
ATOM 939 C C . ASP A 1 126 ? -5.325 -10.493 5.987 1.00 96.75 126 ASP A C 1
ATOM 941 O O . ASP A 1 126 ? -5.306 -9.923 7.085 1.00 96.75 126 ASP A O 1
ATOM 945 N N . ARG A 1 127 ? -4.218 -10.546 5.230 1.00 98.44 127 ARG A N 1
ATOM 946 C CA . ARG A 1 127 ? -2.996 -9.815 5.585 1.00 98.44 127 ARG A CA 1
ATOM 947 C C . ARG A 1 127 ? -3.114 -8.373 5.112 1.00 98.44 127 ARG A C 1
ATOM 949 O O . ARG A 1 127 ? -3.536 -8.098 3.991 1.00 98.44 127 ARG A O 1
ATOM 956 N N . VAL A 1 128 ? -2.709 -7.445 5.972 1.00 98.69 128 VAL A N 1
ATOM 957 C CA . VAL A 1 128 ? -2.729 -6.005 5.715 1.00 98.69 128 VAL A CA 1
ATOM 958 C C . VAL A 1 128 ? -1.371 -5.585 5.169 1.00 98.69 128 VAL A C 1
ATOM 960 O O . VAL A 1 128 ? -0.361 -5.668 5.868 1.00 98.69 128 VAL A O 1
ATOM 963 N N . VAL A 1 129 ? -1.344 -5.122 3.924 1.00 98.81 129 VAL A N 1
ATOM 964 C CA . VAL A 1 129 ? -0.133 -4.718 3.203 1.00 98.81 129 VAL A CA 1
ATOM 965 C C . VAL A 1 129 ? -0.088 -3.199 3.128 1.00 98.81 129 VAL A C 1
ATOM 967 O O . VAL A 1 129 ? -0.990 -2.583 2.567 1.00 98.81 129 VAL A O 1
ATOM 970 N N . VAL A 1 130 ? 0.949 -2.582 3.690 1.00 98.94 130 VAL A N 1
ATOM 971 C CA . VAL A 1 130 ? 1.048 -1.123 3.839 1.00 98.94 130 VAL A CA 1
ATOM 972 C C . VAL A 1 130 ? 2.341 -0.618 3.221 1.00 98.94 130 VAL A C 1
ATOM 974 O O . VAL A 1 130 ? 3.419 -1.122 3.538 1.00 98.94 130 VAL A O 1
ATOM 977 N N . THR A 1 131 ? 2.256 0.409 2.382 1.00 98.94 131 THR A N 1
ATOM 978 C CA . THR A 1 131 ? 3.436 1.125 1.880 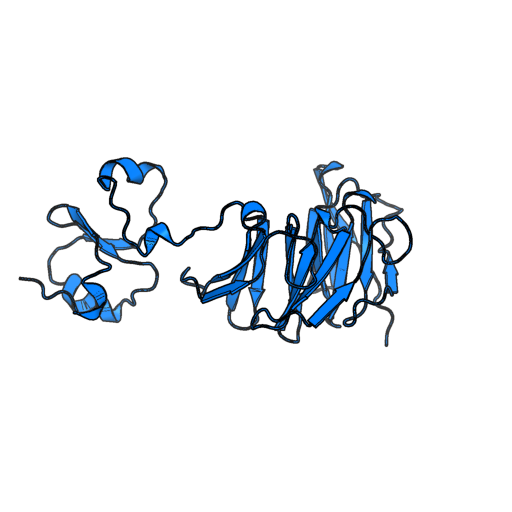1.00 98.94 131 THR A CA 1
ATOM 979 C C . THR A 1 131 ? 3.885 2.179 2.874 1.00 98.94 131 THR A C 1
ATOM 981 O O . THR A 1 131 ? 3.093 2.996 3.353 1.00 98.94 131 THR A O 1
ATOM 984 N N . ASP A 1 132 ? 5.176 2.171 3.182 1.00 98.75 132 ASP A N 1
ATOM 985 C CA . ASP A 1 132 ? 5.791 3.065 4.147 1.00 98.75 132 ASP A CA 1
ATOM 986 C C . ASP A 1 132 ? 6.751 4.022 3.440 1.00 98.75 132 ASP A C 1
ATOM 988 O O . ASP A 1 132 ? 7.911 3.699 3.168 1.00 98.75 132 ASP A O 1
ATOM 992 N N . PHE A 1 133 ? 6.222 5.195 3.087 1.00 98.75 133 PHE A N 1
ATOM 993 C CA . PHE A 1 133 ? 6.815 6.102 2.109 1.00 98.75 133 PHE A CA 1
ATOM 994 C C . PHE A 1 133 ? 8.234 6.533 2.496 1.00 98.75 133 PHE A C 1
ATOM 996 O O . PHE A 1 133 ? 9.157 6.353 1.710 1.00 98.75 133 PHE A O 1
ATOM 1003 N N . HIS A 1 134 ? 8.454 7.048 3.710 1.00 98.62 134 HIS A N 1
ATOM 1004 C CA . HIS A 1 134 ? 9.787 7.522 4.108 1.00 98.62 134 HIS A CA 1
ATOM 1005 C C . HIS A 1 134 ? 10.716 6.406 4.597 1.00 98.62 134 HIS A C 1
ATOM 1007 O O . HIS A 1 134 ? 11.912 6.639 4.736 1.00 98.62 134 HIS A O 1
ATOM 1013 N N . ASN A 1 135 ? 10.195 5.201 4.841 1.00 98.75 135 ASN A N 1
ATOM 1014 C CA . ASN A 1 135 ? 11.018 4.031 5.149 1.00 98.75 135 ASN A CA 1
ATOM 1015 C C . ASN A 1 135 ? 11.330 3.186 3.906 1.00 98.75 135 ASN A C 1
ATOM 1017 O O . ASN A 1 135 ? 11.928 2.120 4.051 1.00 98.75 135 ASN A O 1
ATOM 1021 N N . HIS A 1 136 ? 10.928 3.621 2.704 1.00 98.75 136 HIS A N 1
ATOM 1022 C CA . HIS A 1 136 ? 11.245 2.963 1.431 1.00 98.75 136 HIS A CA 1
ATOM 1023 C C . HIS A 1 136 ? 10.911 1.464 1.418 1.00 98.75 136 HIS A C 1
ATOM 1025 O O . HIS A 1 136 ? 11.654 0.653 0.869 1.00 98.75 136 HIS A O 1
ATOM 1031 N N . SER A 1 137 ? 9.826 1.077 2.088 1.00 98.75 137 SER A N 1
ATOM 1032 C CA . SER A 1 137 ? 9.503 -0.328 2.328 1.00 98.75 137 SER A CA 1
ATOM 1033 C C . SER A 1 137 ? 8.007 -0.588 2.273 1.00 98.75 137 SER A C 1
ATOM 1035 O O . SER A 1 137 ? 7.177 0.324 2.310 1.00 98.75 137 SER A O 1
ATOM 1037 N N . VAL A 1 138 ? 7.675 -1.870 2.189 1.00 98.94 138 VAL A N 1
ATOM 1038 C CA . VAL A 1 138 ? 6.326 -2.391 2.373 1.00 98.94 138 VAL A CA 1
ATOM 1039 C C . VAL A 1 138 ? 6.323 -3.251 3.626 1.00 98.94 138 VAL A C 1
ATOM 1041 O O . VAL A 1 138 ? 7.230 -4.057 3.853 1.00 98.94 138 VAL A O 1
ATOM 1044 N N . LYS A 1 139 ? 5.305 -3.069 4.463 1.00 98.88 139 LYS A N 1
ATOM 1045 C CA . LYS A 1 139 ? 5.133 -3.799 5.718 1.00 98.88 139 LYS A CA 1
ATOM 1046 C C . LYS A 1 139 ? 3.841 -4.600 5.661 1.00 98.88 139 LYS A C 1
ATOM 1048 O O . LYS A 1 139 ? 2.796 -4.061 5.304 1.00 98.88 139 LYS A O 1
ATOM 1053 N N . VAL A 1 140 ? 3.931 -5.876 6.020 1.00 98.88 140 VAL A N 1
ATOM 1054 C CA . VAL A 1 140 ? 2.812 -6.816 5.988 1.00 98.88 140 VAL A CA 1
ATOM 1055 C C . VAL A 1 140 ? 2.472 -7.231 7.414 1.00 98.88 140 VAL A C 1
ATOM 1057 O O . VAL A 1 140 ? 3.353 -7.596 8.196 1.00 98.88 140 VAL A O 1
ATOM 1060 N N . PHE A 1 141 ? 1.190 -7.160 7.754 1.00 98.75 141 PHE A N 1
ATOM 1061 C CA . PHE A 1 141 ? 0.640 -7.470 9.071 1.00 98.75 141 PHE A CA 1
ATOM 1062 C C . PHE A 1 141 ? -0.466 -8.514 8.936 1.00 98.75 141 PHE A C 1
ATOM 1064 O O . PHE A 1 141 ? -1.049 -8.666 7.866 1.00 98.75 141 PHE A O 1
ATOM 1071 N N . ASN A 1 142 ? -0.784 -9.228 10.011 1.00 97.38 142 ASN A N 1
ATOM 1072 C CA . ASN A 1 142 ? -2.012 -10.019 10.059 1.00 97.38 142 ASN A CA 1
ATOM 1073 C C . ASN A 1 142 ? -3.238 -9.117 10.321 1.00 97.38 142 ASN A C 1
ATOM 1075 O O . ASN A 1 142 ? -3.097 -7.920 10.581 1.00 97.38 142 ASN A O 1
ATOM 1079 N N . ALA A 1 143 ? -4.434 -9.709 10.310 1.00 93.75 143 ALA A N 1
ATOM 1080 C CA . ALA A 1 143 ? -5.693 -9.008 10.574 1.00 93.75 143 ALA A CA 1
ATOM 1081 C C . ALA A 1 143 ? -5.756 -8.307 11.950 1.00 93.75 143 ALA A C 1
ATOM 1083 O O . ALA A 1 143 ? -6.460 -7.312 12.102 1.00 93.75 143 ALA A O 1
ATOM 1084 N N . ASP A 1 144 ? -4.995 -8.785 12.941 1.00 90.94 144 ASP A N 1
ATOM 1085 C CA . ASP A 1 144 ? -4.923 -8.193 14.286 1.00 90.94 144 ASP A CA 1
ATOM 1086 C C . ASP A 1 144 ? -3.885 -7.055 14.388 1.00 90.94 144 ASP A C 1
ATOM 1088 O O . ASP A 1 144 ? -3.685 -6.481 15.460 1.00 90.94 144 ASP A O 1
ATOM 1092 N N . GLY A 1 145 ? -3.189 -6.727 13.294 1.00 93.25 145 GLY A N 1
ATOM 1093 C CA . GLY A 1 145 ? -2.155 -5.689 13.261 1.00 93.25 145 GLY A CA 1
ATOM 1094 C C . GLY A 1 145 ? -0.787 -6.132 13.791 1.00 93.25 145 GLY A C 1
ATOM 1095 O O . GLY A 1 145 ? 0.090 -5.294 14.015 1.00 93.25 145 GLY A O 1
ATOM 1096 N N . LYS A 1 146 ? -0.562 -7.436 13.986 1.00 96.69 146 LYS A N 1
ATOM 1097 C CA . LYS A 1 146 ? 0.759 -7.991 14.304 1.00 96.69 146 LYS A CA 1
ATOM 1098 C C . LYS A 1 146 ? 1.610 -8.027 13.038 1.00 96.69 146 LYS A C 1
ATOM 1100 O O . LYS A 1 146 ? 1.198 -8.577 12.020 1.00 96.69 146 LYS A O 1
ATOM 1105 N N . HIS A 1 147 ? 2.814 -7.467 13.122 1.00 98.56 147 HIS A N 1
ATOM 1106 C CA . HIS A 1 147 ? 3.793 -7.503 12.034 1.00 98.56 147 HIS A CA 1
ATOM 1107 C C . HIS A 1 147 ? 4.157 -8.951 11.673 1.00 98.56 147 HIS A C 1
ATOM 1109 O O . HIS A 1 147 ? 4.387 -9.775 12.561 1.00 98.56 147 HIS A O 1
ATOM 1115 N N . LEU A 1 148 ? 4.167 -9.248 10.372 1.00 98.62 148 LEU A N 1
ATOM 1116 C CA . LEU A 1 148 ? 4.560 -10.543 9.817 1.00 98.62 148 LEU A CA 1
ATOM 1117 C C . LEU A 1 148 ? 5.948 -10.451 9.187 1.00 98.62 148 LEU A C 1
ATOM 1119 O O . LEU A 1 148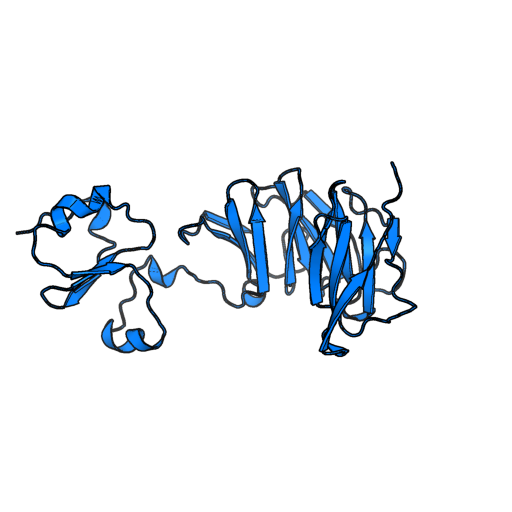 ? 6.852 -11.190 9.565 1.00 98.62 148 LEU A O 1
ATOM 1123 N N . PHE A 1 149 ? 6.117 -9.538 8.230 1.00 98.69 149 PHE A N 1
ATOM 1124 C CA . PHE A 1 149 ? 7.387 -9.294 7.554 1.00 98.69 149 PHE A CA 1
ATOM 1125 C C . PHE A 1 149 ? 7.402 -7.914 6.885 1.00 98.69 149 PHE A C 1
ATOM 1127 O O . PHE A 1 149 ? 6.397 -7.199 6.813 1.00 98.69 149 PHE A O 1
ATOM 1134 N N . SER A 1 150 ? 8.575 -7.511 6.410 1.00 98.75 150 SER A N 1
ATOM 1135 C CA . SER A 1 150 ? 8.757 -6.314 5.592 1.00 98.75 150 SER A CA 1
ATOM 1136 C C . SER A 1 150 ? 9.761 -6.599 4.492 1.00 98.75 150 SER A C 1
ATOM 1138 O O . SER A 1 150 ? 10.664 -7.412 4.678 1.00 98.75 150 SER A O 1
ATOM 1140 N N . PHE A 1 151 ? 9.614 -5.909 3.372 1.00 98.88 151 PHE A N 1
ATOM 1141 C CA . PHE A 1 151 ? 10.532 -5.992 2.245 1.00 98.88 151 PHE A CA 1
ATOM 1142 C C . PHE A 1 151 ? 10.705 -4.613 1.610 1.00 98.88 151 PHE A C 1
ATOM 1144 O O . PHE A 1 151 ? 9.938 -3.682 1.882 1.00 98.88 151 PHE A O 1
ATOM 1151 N N . GLY A 1 152 ? 11.734 -4.474 0.782 1.00 98.56 152 GLY A N 1
ATOM 1152 C CA . GLY A 1 152 ? 12.152 -3.187 0.246 1.00 98.56 152 GLY A CA 1
ATOM 1153 C C . GLY A 1 152 ? 13.395 -2.621 0.921 1.00 98.56 152 GLY A C 1
ATOM 1154 O O . GLY A 1 152 ? 14.027 -3.247 1.770 1.00 98.56 152 GLY A O 1
ATOM 1155 N N . GLY A 1 153 ? 13.733 -1.407 0.515 1.00 98.44 153 GLY A N 1
ATOM 1156 C CA . GLY A 1 153 ? 14.880 -0.628 0.959 1.00 98.44 153 GLY A CA 1
ATOM 1157 C C . GLY A 1 153 ? 15.108 0.512 -0.026 1.00 98.44 153 GLY A C 1
ATOM 1158 O O . GLY A 1 153 ? 14.683 0.415 -1.176 1.00 98.44 153 GLY A O 1
ATOM 1159 N N . ASN A 1 154 ? 15.756 1.593 0.406 1.00 98.81 154 ASN A N 1
ATOM 1160 C CA . ASN A 1 154 ? 15.986 2.731 -0.480 1.00 98.81 154 ASN A CA 1
ATOM 1161 C C . ASN A 1 154 ? 16.886 2.346 -1.667 1.00 98.81 154 ASN A C 1
ATOM 1163 O O . ASN A 1 154 ? 17.941 1.745 -1.458 1.00 98.81 154 ASN A O 1
ATOM 1167 N N . GLY A 1 155 ? 16.490 2.718 -2.885 1.00 98.69 155 GLY A N 1
ATOM 1168 C CA . GLY A 1 155 ? 17.303 2.548 -4.090 1.00 98.69 155 GLY A CA 1
ATOM 1169 C C . GLY A 1 155 ? 16.493 2.286 -5.359 1.00 98.69 155 GLY A C 1
ATOM 1170 O O . GLY A 1 155 ? 15.270 2.427 -5.384 1.00 98.69 155 GLY A O 1
ATOM 1171 N N . GLU A 1 156 ? 17.201 1.896 -6.417 1.00 98.62 156 GLU A N 1
ATOM 1172 C CA . GLU A 1 156 ? 16.669 1.735 -7.779 1.00 98.62 156 GLU A CA 1
ATOM 1173 C C . GLU A 1 156 ? 16.745 0.286 -8.286 1.00 98.62 156 GLU A C 1
ATOM 1175 O O . GLU A 1 156 ? 16.145 -0.055 -9.309 1.00 98.62 156 GLU A O 1
ATOM 1180 N N . ALA A 1 157 ? 17.443 -0.605 -7.576 1.00 98.75 157 ALA A N 1
ATOM 1181 C CA . ALA A 1 157 ? 17.563 -2.002 -7.978 1.00 98.75 157 ALA A CA 1
ATOM 1182 C C . ALA A 1 157 ? 16.206 -2.738 -7.893 1.00 98.75 157 ALA A C 1
ATOM 1184 O O . ALA A 1 157 ? 15.272 -2.251 -7.241 1.00 98.75 157 ALA A O 1
ATOM 1185 N N . PRO A 1 158 ? 16.068 -3.916 -8.531 1.00 98.62 158 PRO A N 1
ATOM 1186 C CA . PRO A 1 158 ? 14.916 -4.786 -8.329 1.00 98.62 158 PRO A CA 1
ATOM 1187 C C . PRO A 1 158 ? 14.658 -5.051 -6.844 1.00 98.62 158 PRO A C 1
ATOM 1189 O O . PRO A 1 158 ? 15.557 -5.439 -6.099 1.00 98.62 158 PRO A O 1
ATOM 1192 N N . GLY A 1 159 ? 13.425 -4.811 -6.412 1.00 98.50 159 GLY A N 1
ATOM 1193 C CA . GLY A 1 159 ? 13.005 -4.954 -5.024 1.00 98.50 159 GLY A CA 1
ATOM 1194 C C . GLY A 1 159 ? 13.371 -3.795 -4.094 1.00 98.50 159 GLY A C 1
ATOM 1195 O O . GLY A 1 159 ? 12.995 -3.845 -2.929 1.00 98.50 159 GLY A O 1
ATOM 1196 N N . GLN A 1 160 ? 14.046 -2.748 -4.575 1.00 98.88 160 GLN A N 1
ATOM 1197 C CA . GLN A 1 160 ? 14.248 -1.489 -3.845 1.00 98.88 160 GLN A CA 1
ATOM 1198 C C . GLN A 1 160 ? 13.191 -0.449 -4.233 1.00 98.88 160 GLN A C 1
ATOM 1200 O O . GLN A 1 160 ? 12.570 -0.556 -5.291 1.00 98.88 160 GLN A O 1
ATOM 1205 N N . PHE A 1 161 ? 12.990 0.565 -3.395 1.00 98.88 161 PHE A N 1
ATOM 1206 C CA . PHE A 1 161 ? 12.007 1.623 -3.608 1.00 98.88 161 PHE A CA 1
ATOM 1207 C C . PHE A 1 161 ? 12.584 3.013 -3.360 1.00 98.88 161 PHE A C 1
ATOM 1209 O O . PHE A 1 161 ? 13.409 3.214 -2.472 1.00 98.88 161 PHE A O 1
ATOM 1216 N N . ASN A 1 162 ? 12.037 4.005 -4.049 1.00 98.81 162 ASN A N 1
ATOM 1217 C CA . ASN A 1 162 ? 12.186 5.410 -3.722 1.00 98.81 162 ASN A CA 1
ATOM 1218 C C . ASN A 1 162 ? 10.798 5.985 -3.422 1.00 98.81 162 ASN A C 1
ATOM 1220 O O . ASN A 1 162 ? 10.074 6.437 -4.304 1.00 98.81 162 ASN A O 1
ATOM 1224 N N . ALA A 1 163 ? 10.430 5.952 -2.142 1.00 98.56 163 ALA A N 1
ATOM 1225 C CA . ALA A 1 163 ? 9.173 6.485 -1.641 1.00 98.56 163 ALA A CA 1
ATOM 1226 C C . ALA A 1 163 ? 7.912 5.792 -2.219 1.00 98.56 163 ALA A C 1
ATOM 1228 O O . ALA A 1 163 ? 7.157 6.389 -2.989 1.00 98.56 163 ALA A O 1
ATOM 1229 N N . PRO A 1 164 ? 7.654 4.519 -1.852 1.00 98.81 164 PRO A N 1
ATOM 1230 C CA . PRO A 1 164 ? 6.533 3.755 -2.394 1.00 98.81 164 PRO A CA 1
ATOM 1231 C C . PRO A 1 164 ? 5.176 4.350 -1.983 1.00 98.81 164 PRO A C 1
ATOM 1233 O O . PRO A 1 164 ? 4.990 4.802 -0.849 1.00 98.81 164 PRO A O 1
ATOM 1236 N N . THR A 1 165 ? 4.216 4.341 -2.909 1.00 98.81 165 THR A N 1
ATOM 1237 C CA . THR A 1 165 ? 2.877 4.934 -2.763 1.00 98.81 165 THR A CA 1
ATOM 1238 C C . THR A 1 165 ? 1.791 3.872 -2.862 1.00 98.81 165 THR A C 1
ATOM 1240 O O . THR A 1 165 ? 1.517 3.225 -1.860 1.00 98.81 165 THR A O 1
ATOM 1243 N N . GLY A 1 166 ? 1.115 3.708 -3.998 1.00 98.56 166 GLY A N 1
ATOM 1244 C CA . GLY A 1 166 ? 0.005 2.773 -4.153 1.00 98.56 166 GLY A CA 1
ATOM 1245 C C . GLY A 1 166 ? 0.432 1.330 -3.947 1.00 98.56 166 GLY A C 1
ATOM 1246 O O . GLY A 1 166 ? 1.524 0.928 -4.345 1.00 98.56 166 GLY A O 1
ATOM 1247 N N . VAL A 1 167 ? -0.462 0.547 -3.354 1.00 98.88 167 VAL A N 1
ATOM 1248 C CA . VAL A 1 167 ? -0.305 -0.898 -3.221 1.00 98.88 167 VAL A CA 1
ATOM 1249 C C . VAL A 1 167 ? -1.624 -1.588 -3.507 1.00 98.88 167 VAL A C 1
ATOM 1251 O O . VAL A 1 167 ? -2.685 -1.091 -3.133 1.00 98.88 167 VAL A O 1
ATOM 1254 N N . THR A 1 168 ? -1.555 -2.720 -4.192 1.00 98.19 168 THR A N 1
ATOM 1255 C CA . THR A 1 168 ? -2.691 -3.607 -4.440 1.00 98.19 168 THR A CA 1
ATOM 1256 C C . THR A 1 168 ? -2.199 -5.050 -4.495 1.00 98.19 168 THR A C 1
ATOM 1258 O O . THR A 1 168 ? -0.991 -5.300 -4.517 1.00 98.19 168 THR A O 1
ATOM 1261 N N . THR A 1 169 ? -3.128 -5.994 -4.493 1.00 97.19 169 THR A N 1
ATOM 1262 C CA . THR A 1 169 ? -2.847 -7.423 -4.602 1.00 97.19 169 THR A CA 1
ATOM 1263 C C . THR A 1 169 ? -3.638 -8.014 -5.753 1.00 97.19 169 THR A C 1
ATOM 1265 O O . THR A 1 169 ? -4.745 -7.565 -6.063 1.00 97.19 169 THR A O 1
ATOM 1268 N N . ASP A 1 170 ? -3.051 -8.993 -6.431 1.00 95.69 170 ASP A N 1
ATOM 1269 C CA . ASP A 1 170 ? -3.742 -9.731 -7.482 1.00 95.69 170 ASP A CA 1
ATOM 1270 C C . ASP A 1 170 ? -4.452 -10.978 -6.938 1.00 95.69 170 ASP A C 1
ATOM 1272 O O . ASP A 1 170 ? -4.407 -11.294 -5.751 1.00 95.69 170 ASP A O 1
ATOM 1276 N N . ARG A 1 171 ? -5.120 -11.716 -7.829 1.00 93.25 171 ARG A N 1
ATOM 1277 C CA . ARG A 1 171 ? -5.835 -12.957 -7.482 1.00 93.25 171 ARG A CA 1
ATOM 1278 C C . ARG A 1 171 ? -4.932 -14.116 -7.034 1.00 93.25 171 ARG A C 1
ATOM 1280 O O . ARG A 1 171 ? -5.455 -15.158 -6.656 1.00 93.25 171 ARG A O 1
ATOM 1287 N N . TYR A 1 172 ? -3.616 -13.963 -7.145 1.00 94.19 172 TYR A N 1
ATOM 1288 C CA . TYR A 1 172 ? -2.598 -14.922 -6.719 1.00 94.19 172 TYR A CA 1
ATOM 1289 C C . TYR A 1 172 ? -1.854 -14.432 -5.462 1.00 94.19 172 TYR A C 1
ATOM 1291 O O . TYR A 1 172 ? -0.846 -15.023 -5.086 1.00 94.19 172 TYR A O 1
ATOM 1299 N N . ASP A 1 173 ? -2.337 -13.356 -4.826 1.00 96.25 173 ASP A N 1
ATOM 1300 C CA . ASP A 1 173 ? -1.701 -12.652 -3.708 1.00 96.25 173 ASP A CA 1
ATOM 1301 C C . ASP A 1 173 ? -0.299 -12.094 -4.016 1.00 96.25 173 ASP A C 1
ATOM 1303 O O . ASP A 1 173 ? 0.482 -11.816 -3.100 1.00 96.25 173 ASP A O 1
ATOM 1307 N N . ASN A 1 174 ? 0.023 -11.865 -5.293 1.00 97.69 174 ASN A N 1
ATOM 1308 C CA . ASN A 1 174 ? 1.183 -11.051 -5.633 1.00 97.69 174 ASN A CA 1
ATOM 1309 C C . ASN A 1 174 ? 0.915 -9.606 -5.216 1.00 97.69 174 ASN A C 1
ATOM 1311 O O . ASN A 1 174 ? -0.181 -9.078 -5.415 1.00 97.69 174 ASN A O 1
ATOM 1315 N N . ILE A 1 175 ? 1.933 -8.954 -4.668 1.00 98.62 175 ILE A N 1
ATOM 1316 C CA . ILE A 1 175 ? 1.869 -7.580 -4.185 1.00 98.62 175 ILE A CA 1
ATOM 1317 C C . ILE A 1 175 ? 2.412 -6.660 -5.274 1.00 98.62 175 ILE A C 1
ATOM 1319 O O . ILE A 1 175 ? 3.560 -6.792 -5.698 1.00 98.62 175 ILE A O 1
ATOM 1323 N N . LEU A 1 176 ? 1.599 -5.701 -5.709 1.00 98.56 176 LEU A N 1
ATOM 1324 C CA . LEU A 1 176 ? 1.983 -4.688 -6.685 1.00 98.56 176 LEU A CA 1
ATOM 1325 C C . LEU A 1 176 ? 2.152 -3.350 -5.992 1.00 98.56 176 LEU A C 1
ATOM 1327 O O . LEU A 1 176 ? 1.262 -2.910 -5.267 1.00 98.56 176 LEU A O 1
ATOM 1331 N N . VAL A 1 177 ? 3.282 -2.696 -6.241 1.00 98.88 177 VAL A N 1
ATOM 1332 C CA . VAL A 1 177 ? 3.679 -1.476 -5.538 1.00 98.88 177 VAL A CA 1
ATOM 1333 C C . VAL A 1 177 ? 4.070 -0.409 -6.547 1.00 98.88 177 VAL A C 1
ATOM 1335 O O . VAL A 1 177 ? 4.979 -0.615 -7.354 1.00 98.88 177 VAL A O 1
ATOM 1338 N N . ALA A 1 178 ? 3.400 0.739 -6.484 1.00 98.81 178 ALA A N 1
ATOM 1339 C CA . ALA A 1 178 ? 3.807 1.938 -7.194 1.00 98.81 178 ALA A CA 1
ATOM 1340 C C . ALA A 1 178 ? 4.982 2.569 -6.448 1.00 98.81 178 ALA A C 1
ATOM 1342 O O . ALA A 1 178 ? 4.909 2.874 -5.257 1.00 98.81 178 ALA A O 1
ATOM 1343 N N . ASP A 1 179 ? 6.077 2.752 -7.165 1.00 98.81 179 ASP A N 1
ATOM 1344 C CA . ASP A 1 179 ? 7.312 3.331 -6.671 1.00 98.81 179 ASP A CA 1
ATOM 1345 C C . ASP A 1 179 ? 7.392 4.761 -7.203 1.00 98.81 179 ASP A C 1
ATOM 1347 O O . ASP A 1 179 ? 7.788 4.988 -8.349 1.00 98.81 179 ASP A O 1
ATOM 1351 N N . TRP A 1 180 ? 6.888 5.714 -6.413 1.00 98.75 180 TRP A N 1
ATOM 1352 C CA . TRP A 1 180 ? 6.638 7.081 -6.875 1.00 98.75 180 TRP A CA 1
ATOM 1353 C C . TRP A 1 180 ? 7.914 7.780 -7.338 1.00 98.75 180 TRP A C 1
ATOM 1355 O O . TRP A 1 180 ? 7.921 8.382 -8.411 1.00 98.75 180 TRP A O 1
ATOM 1365 N N . GLY A 1 181 ? 8.998 7.665 -6.569 1.00 98.50 181 GLY A N 1
ATOM 1366 C CA . GLY A 1 181 ? 10.269 8.320 -6.865 1.00 98.50 181 GLY A CA 1
ATOM 1367 C C . GLY A 1 181 ? 11.000 7.700 -8.053 1.00 98.50 181 GLY A C 1
ATOM 1368 O O . GLY A 1 181 ? 11.655 8.423 -8.795 1.00 98.50 181 GLY A O 1
ATOM 1369 N N . ASN A 1 182 ? 10.831 6.395 -8.288 1.00 98.69 182 ASN A N 1
ATOM 1370 C CA . ASN A 1 182 ? 11.430 5.705 -9.438 1.00 98.69 182 ASN A CA 1
ATOM 1371 C C . ASN A 1 182 ? 10.481 5.591 -10.644 1.00 98.69 182 ASN A C 1
ATOM 1373 O O . ASN A 1 182 ? 10.839 4.983 -11.650 1.00 98.69 182 ASN A O 1
ATOM 1377 N N . SER A 1 183 ? 9.264 6.138 -10.549 1.00 98.31 183 SER A N 1
ATOM 1378 C CA . SER A 1 183 ? 8.257 6.149 -11.619 1.00 98.31 183 SER A CA 1
ATOM 1379 C C . SER A 1 183 ? 7.995 4.777 -12.262 1.00 98.31 183 SER A C 1
ATOM 1381 O O . SER A 1 183 ? 7.891 4.636 -13.482 1.00 98.31 183 SER A O 1
ATOM 1383 N N . ARG A 1 184 ? 7.864 3.739 -11.429 1.00 98.44 184 ARG A N 1
ATOM 1384 C CA . ARG A 1 184 ? 7.643 2.349 -11.866 1.00 98.44 184 ARG A CA 1
ATOM 1385 C C . ARG A 1 184 ? 6.604 1.634 -11.008 1.00 98.44 184 ARG A C 1
ATOM 1387 O O . ARG A 1 184 ? 6.220 2.120 -9.947 1.00 98.44 184 ARG A O 1
ATOM 1394 N N . ILE A 1 185 ? 6.174 0.456 -11.458 1.00 98.69 185 ILE A N 1
ATOM 1395 C CA . ILE A 1 185 ? 5.348 -0.465 -10.668 1.00 98.69 185 ILE A CA 1
ATOM 1396 C C . ILE A 1 185 ? 6.079 -1.800 -10.584 1.00 98.69 185 ILE A C 1
ATOM 1398 O O . ILE A 1 185 ? 6.351 -2.420 -11.613 1.00 98.69 185 ILE A O 1
ATOM 1402 N N . GLN A 1 186 ? 6.392 -2.239 -9.370 1.00 98.62 186 GLN A N 1
ATOM 1403 C CA . GLN A 1 186 ? 7.051 -3.520 -9.121 1.00 98.62 186 GLN A CA 1
ATOM 1404 C C . GLN A 1 186 ? 6.053 -4.559 -8.608 1.00 98.62 186 GLN A C 1
ATOM 1406 O O . GLN A 1 186 ? 5.096 -4.215 -7.915 1.00 98.62 186 GLN A O 1
ATOM 1411 N N . VAL A 1 187 ? 6.297 -5.820 -8.956 1.00 98.38 187 VAL A N 1
ATOM 1412 C CA . VAL A 1 187 ? 5.487 -6.987 -8.592 1.00 98.38 187 VAL A CA 1
ATOM 1413 C C . VAL A 1 187 ? 6.327 -7.914 -7.721 1.00 98.38 187 VAL A C 1
ATOM 1415 O O . VAL A 1 187 ? 7.465 -8.242 -8.068 1.00 98.38 187 VAL A O 1
ATOM 1418 N N . PHE A 1 188 ? 5.754 -8.346 -6.607 1.00 98.50 188 PHE A N 1
ATOM 1419 C CA . PHE A 1 188 ? 6.365 -9.227 -5.619 1.00 98.50 188 PHE A CA 1
ATOM 1420 C C . PHE A 1 188 ? 5.455 -10.421 -5.369 1.00 98.50 188 PHE A C 1
ATOM 1422 O O . PHE A 1 188 ? 4.239 -10.289 -5.482 1.00 98.50 188 PHE A O 1
ATOM 1429 N N . ASP A 1 189 ? 6.017 -11.565 -4.992 1.00 97.62 189 ASP A N 1
ATOM 1430 C CA . ASP A 1 189 ? 5.196 -12.667 -4.500 1.00 97.62 189 ASP A CA 1
ATOM 1431 C C . ASP A 1 189 ? 4.641 -12.369 -3.100 1.00 97.62 189 ASP A C 1
ATOM 1433 O O . ASP A 1 189 ? 4.967 -11.367 -2.450 1.00 97.62 189 ASP A O 1
ATOM 1437 N N . ASN A 1 190 ? 3.802 -13.278 -2.613 1.00 96.88 190 ASN A N 1
ATOM 1438 C CA . ASN A 1 190 ? 3.141 -13.161 -1.321 1.00 96.88 190 ASN A CA 1
ATOM 1439 C C . ASN A 1 190 ? 4.105 -13.228 -0.111 1.00 96.88 190 ASN A C 1
ATOM 1441 O O . ASN A 1 190 ? 3.649 -13.054 1.021 1.00 96.88 190 ASN A O 1
ATOM 1445 N N . THR A 1 191 ? 5.409 -13.454 -0.324 1.00 98.00 191 THR A N 1
ATOM 1446 C CA . THR A 1 191 ? 6.476 -13.415 0.695 1.00 98.00 191 THR A CA 1
ATOM 1447 C C . THR A 1 191 ? 7.333 -12.147 0.618 1.00 98.00 191 THR A C 1
ATOM 1449 O O . THR A 1 191 ? 8.214 -11.942 1.452 1.00 98.00 191 THR A O 1
ATOM 1452 N N . GLY A 1 192 ? 7.069 -11.272 -0.359 1.00 98.12 192 GLY A N 1
ATOM 1453 C CA . GLY A 1 192 ? 7.824 -10.040 -0.582 1.00 98.12 192 GLY A CA 1
ATOM 1454 C C . GLY A 1 192 ? 9.074 -10.213 -1.444 1.00 98.12 192 GLY A C 1
ATOM 1455 O O . GLY A 1 192 ? 9.898 -9.298 -1.509 1.00 98.12 192 GLY A O 1
ATOM 1456 N N . ARG A 1 193 ? 9.248 -11.355 -2.121 1.00 98.12 193 ARG A N 1
ATOM 1457 C CA . ARG A 1 193 ? 10.342 -11.539 -3.082 1.00 98.12 193 ARG A CA 1
ATOM 1458 C C . ARG A 1 193 ? 9.963 -10.906 -4.418 1.00 98.12 193 ARG A C 1
ATOM 1460 O O . ARG A 1 193 ? 8.872 -11.127 -4.936 1.00 98.12 193 ARG A O 1
ATOM 1467 N N . TYR A 1 194 ? 10.879 -10.119 -4.977 1.00 98.12 194 TYR A N 1
ATOM 1468 C CA . TYR A 1 194 ? 10.698 -9.475 -6.278 1.00 98.12 194 TYR A CA 1
ATOM 1469 C C . TYR A 1 194 ? 10.477 -10.514 -7.387 1.00 98.12 194 TYR A C 1
ATOM 1471 O O . TYR A 1 194 ? 11.235 -11.479 -7.490 1.00 98.12 194 TYR A O 1
ATOM 1479 N N . LEU A 1 195 ? 9.474 -10.278 -8.234 1.00 96.88 195 LEU A N 1
ATOM 1480 C CA . LEU A 1 195 ? 9.170 -11.101 -9.405 1.00 96.88 195 LEU A CA 1
ATOM 1481 C C . LEU A 1 195 ? 9.503 -10.364 -10.700 1.00 96.88 195 LEU A C 1
ATOM 1483 O O . LEU A 1 195 ? 10.235 -10.872 -11.548 1.00 96.88 195 LEU A O 1
ATOM 1487 N N . SER A 1 196 ? 8.952 -9.163 -10.864 1.00 96.50 196 SER A N 1
ATOM 1488 C CA . SER A 1 196 ? 9.047 -8.410 -12.114 1.00 96.50 196 SER A CA 1
ATOM 1489 C C . SER A 1 196 ? 8.701 -6.934 -11.924 1.00 96.50 196 SER A C 1
ATOM 1491 O O . SER A 1 196 ? 8.230 -6.509 -10.872 1.00 96.50 196 SER A O 1
ATOM 1493 N N . THR A 1 197 ? 8.866 -6.152 -12.987 1.00 96.88 197 THR A N 1
ATOM 1494 C CA . THR A 1 197 ? 8.362 -4.778 -13.101 1.00 96.88 197 THR A CA 1
ATOM 1495 C C . THR A 1 197 ? 7.324 -4.741 -14.219 1.00 96.88 197 THR A C 1
ATOM 1497 O O . THR A 1 197 ? 7.522 -5.364 -15.262 1.00 96.88 197 THR A O 1
ATOM 1500 N N . VAL A 1 198 ? 6.210 -4.036 -14.012 1.00 96.69 198 VAL A N 1
ATOM 1501 C CA . VAL A 1 198 ? 5.196 -3.843 -15.059 1.00 96.69 198 VAL A CA 1
ATOM 1502 C C . VAL A 1 198 ? 5.823 -3.056 -16.210 1.00 96.69 198 VAL A C 1
ATOM 1504 O O . VAL A 1 198 ? 6.443 -2.017 -15.985 1.00 96.69 198 VAL A O 1
ATOM 1507 N N . ASN A 1 199 ? 5.671 -3.533 -17.448 1.00 94.75 199 ASN A N 1
ATOM 1508 C CA . ASN A 1 199 ? 6.219 -2.838 -18.610 1.00 94.75 199 ASN A CA 1
ATOM 1509 C C . ASN A 1 199 ? 5.417 -1.559 -18.898 1.00 94.75 199 ASN A C 1
ATOM 1511 O O . ASN A 1 199 ? 4.311 -1.611 -19.435 1.00 94.75 199 ASN A O 1
ATOM 1515 N N . THR A 1 200 ? 6.001 -0.412 -18.557 1.00 94.44 200 THR A N 1
ATOM 1516 C CA . THR A 1 200 ? 5.426 0.921 -18.782 1.00 94.44 200 THR A CA 1
ATOM 1517 C C . THR A 1 200 ? 6.076 1.664 -19.950 1.00 94.44 200 THR A C 1
ATOM 1519 O O . THR A 1 200 ? 5.754 2.825 -20.179 1.00 94.44 200 THR A O 1
ATOM 1522 N N . GLY A 1 201 ? 6.964 1.021 -20.720 1.00 90.94 201 GLY A N 1
ATOM 1523 C CA . GLY A 1 201 ? 7.815 1.696 -21.708 1.00 90.94 201 GLY A CA 1
ATOM 1524 C C . GLY A 1 201 ? 7.055 2.414 -22.827 1.00 90.94 201 GLY A C 1
ATOM 1525 O O . GLY A 1 201 ? 7.477 3.479 -23.263 1.00 90.94 201 GLY A O 1
ATOM 1526 N N . ALA A 1 202 ? 5.907 1.878 -23.256 1.00 89.06 202 ALA A N 1
ATOM 1527 C CA . ALA A 1 202 ? 5.069 2.523 -24.271 1.00 89.06 202 ALA A CA 1
ATOM 1528 C C . ALA A 1 202 ? 4.403 3.815 -23.762 1.00 89.06 202 ALA A C 1
ATOM 1530 O O . ALA A 1 202 ? 4.136 4.727 -24.539 1.00 89.06 202 ALA A O 1
ATOM 1531 N N . THR A 1 203 ? 4.125 3.893 -22.458 1.00 91.75 203 THR A N 1
ATOM 1532 C CA . THR A 1 203 ? 3.464 5.035 -21.816 1.00 91.75 203 THR A CA 1
ATOM 1533 C C . THR A 1 203 ? 4.070 5.287 -20.428 1.00 91.75 203 THR A C 1
ATOM 1535 O O . THR A 1 203 ? 3.424 4.989 -19.422 1.00 91.75 203 THR A O 1
ATOM 1538 N N . PRO A 1 204 ? 5.285 5.859 -20.330 1.00 94.69 204 PRO A N 1
ATOM 1539 C CA . PRO A 1 204 ? 6.013 5.995 -19.063 1.00 94.69 204 PRO A CA 1
ATOM 1540 C C . PRO A 1 204 ? 5.218 6.717 -17.972 1.00 94.69 204 PRO A C 1
ATOM 1542 O O . PRO A 1 204 ? 4.462 7.646 -18.264 1.00 94.69 204 PRO A O 1
ATOM 1545 N N . LEU A 1 205 ? 5.376 6.282 -16.723 1.00 97.75 205 LEU A N 1
ATOM 1546 C CA . LEU A 1 205 ? 4.730 6.898 -15.562 1.00 97.75 205 LEU A CA 1
ATOM 1547 C C . LEU A 1 205 ? 5.518 8.119 -15.082 1.00 97.75 205 LEU A C 1
ATOM 1549 O O . LEU A 1 205 ? 6.735 8.157 -15.231 1.00 97.75 205 LEU A O 1
ATOM 1553 N N . TYR A 1 206 ? 4.836 9.069 -14.446 1.00 97.69 206 TYR A N 1
ATOM 1554 C CA . TYR A 1 206 ? 5.449 10.173 -13.712 1.00 97.69 206 TYR A CA 1
ATOM 1555 C C . TYR A 1 206 ? 4.712 10.371 -12.387 1.00 97.69 206 TYR A C 1
ATOM 1557 O O . TYR A 1 206 ? 3.583 10.854 -12.333 1.00 97.69 206 TYR A O 1
ATOM 1565 N N . GLY A 1 207 ? 5.356 9.985 -11.286 1.00 97.06 207 GLY A N 1
ATOM 1566 C CA . GLY A 1 207 ? 4.757 10.070 -9.954 1.00 97.06 207 GLY A CA 1
ATOM 1567 C C . GLY A 1 207 ? 3.483 9.222 -9.803 1.00 97.06 207 GLY A C 1
ATOM 1568 O O . GLY A 1 207 ? 2.416 9.775 -9.503 1.00 97.06 207 GLY A O 1
ATOM 1569 N N . PRO A 1 208 ? 3.553 7.891 -9.998 1.00 98.25 208 PRO A N 1
ATOM 1570 C CA . PRO A 1 208 ? 2.410 7.016 -9.775 1.00 98.25 208 PRO A CA 1
ATOM 1571 C C . PRO A 1 208 ? 1.954 7.060 -8.308 1.00 98.25 208 PRO A C 1
ATOM 1573 O O . PRO A 1 208 ? 2.767 7.075 -7.381 1.00 98.25 208 PRO A O 1
ATOM 1576 N N . GLN A 1 209 ? 0.640 7.115 -8.094 1.00 98.19 209 GLN A N 1
ATOM 1577 C CA . GLN A 1 209 ? 0.012 7.162 -6.770 1.00 98.19 209 GLN A CA 1
ATOM 1578 C C . GLN A 1 209 ? -0.794 5.886 -6.526 1.00 98.19 209 GLN A C 1
ATOM 1580 O O . GLN A 1 209 ? -0.203 4.825 -6.374 1.00 98.19 209 GLN A O 1
ATOM 1585 N N . GLY A 1 210 ? -2.127 5.973 -6.473 1.00 97.50 210 GLY A N 1
ATOM 1586 C CA . GLY A 1 210 ? -2.998 4.835 -6.204 1.00 97.50 210 GLY A CA 1
ATOM 1587 C C . GLY A 1 210 ? -2.912 3.755 -7.282 1.00 97.50 210 GLY A C 1
ATOM 1588 O O . GLY A 1 210 ? -2.795 4.060 -8.472 1.00 97.50 210 GLY A O 1
ATOM 1589 N N . LEU A 1 211 ? -3.007 2.502 -6.834 1.00 97.75 211 LEU A N 1
ATOM 1590 C CA . LEU A 1 211 ? -3.115 1.311 -7.670 1.00 97.75 211 LEU A CA 1
ATOM 1591 C C . LEU A 1 211 ? -4.427 0.584 -7.385 1.00 97.75 211 LEU A C 1
ATOM 1593 O O . LEU A 1 211 ? -4.873 0.533 -6.241 1.00 97.75 211 LEU A O 1
ATOM 1597 N N . ALA A 1 212 ? -5.001 -0.022 -8.418 1.00 97.19 212 ALA A N 1
ATOM 1598 C CA . ALA A 1 212 ? -6.102 -0.966 -8.301 1.00 97.19 212 ALA A CA 1
ATOM 1599 C C . ALA A 1 212 ? -5.971 -2.070 -9.355 1.00 97.19 212 ALA A C 1
ATOM 1601 O O . ALA A 1 212 ? -5.393 -1.860 -10.421 1.00 97.19 212 ALA A O 1
ATOM 1602 N N . MET A 1 213 ? -6.548 -3.233 -9.069 1.00 94.94 213 MET A N 1
ATOM 1603 C CA . MET A 1 213 ? -6.682 -4.323 -10.031 1.00 94.94 213 MET A CA 1
ATOM 1604 C C . MET A 1 213 ? -8.097 -4.341 -10.605 1.00 94.94 213 MET A C 1
ATOM 1606 O O . MET A 1 213 ? -9.080 -4.318 -9.866 1.00 94.94 213 MET A O 1
ATOM 1610 N N . SER A 1 214 ? -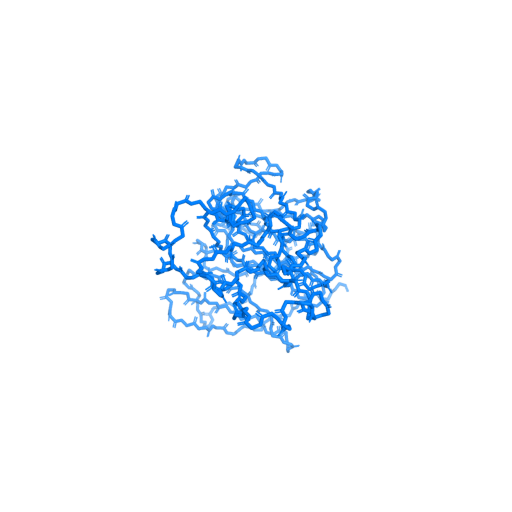8.210 -4.407 -11.929 1.00 93.56 214 SER A N 1
ATOM 1611 C CA . SER A 1 214 ? -9.490 -4.716 -12.578 1.00 93.56 214 SER A CA 1
ATOM 1612 C C . SER A 1 214 ? -9.821 -6.212 -12.455 1.00 93.56 214 SER A C 1
ATOM 1614 O O . SER A 1 214 ? -8.903 -7.035 -12.366 1.00 93.56 214 SER A O 1
ATOM 1616 N N . PRO A 1 215 ? -11.106 -6.605 -12.555 1.00 89.81 215 PRO A N 1
ATOM 1617 C CA . PRO A 1 215 ? -11.500 -8.017 -12.609 1.00 89.81 215 PRO A CA 1
ATOM 1618 C C . PRO A 1 215 ? -10.833 -8.809 -13.746 1.00 89.81 215 PRO A C 1
ATOM 1620 O O . PRO A 1 215 ? -10.622 -10.013 -13.629 1.00 89.81 215 PRO A O 1
ATOM 1623 N N . GLN A 1 216 ? -10.475 -8.135 -14.842 1.00 88.75 216 GLN A N 1
ATOM 1624 C CA . GLN A 1 216 ? -9.801 -8.724 -16.001 1.00 88.75 216 GLN A CA 1
ATOM 1625 C C . GLN A 1 216 ? -8.290 -8.924 -15.779 1.00 88.75 216 GLN A C 1
ATOM 1627 O O . GLN A 1 216 ? -7.627 -9.518 -16.623 1.00 88.75 216 GLN A O 1
ATOM 1632 N N . GLY A 1 217 ? -7.733 -8.454 -14.657 1.00 89.44 217 GLY A N 1
ATOM 1633 C CA . GLY A 1 217 ? -6.310 -8.587 -14.328 1.00 89.44 217 GLY A CA 1
ATOM 1634 C C . GLY A 1 217 ? -5.426 -7.433 -14.811 1.00 89.44 217 GLY A C 1
ATOM 1635 O O . GLY A 1 217 ? -4.206 -7.545 -14.788 1.00 89.44 217 GLY A O 1
ATOM 1636 N N . HIS A 1 218 ? -6.014 -6.316 -15.242 1.00 92.94 218 HIS A N 1
ATOM 1637 C CA . HIS A 1 218 ? -5.266 -5.105 -15.586 1.00 92.94 218 HIS A CA 1
ATOM 1638 C C . HIS A 1 218 ? -4.903 -4.333 -14.317 1.00 92.94 218 HIS A C 1
ATOM 1640 O O . HIS A 1 218 ? -5.755 -4.173 -13.437 1.00 92.94 218 HIS A O 1
ATOM 1646 N N . VAL A 1 219 ? -3.688 -3.790 -14.283 1.00 95.88 219 VAL A N 1
ATOM 1647 C CA . VAL A 1 219 ? -3.231 -2.818 -13.285 1.00 95.88 219 VAL A CA 1
ATOM 1648 C C . VAL A 1 219 ? -3.712 -1.442 -13.705 1.00 95.88 219 VAL A C 1
ATOM 1650 O O . VAL A 1 219 ? -3.391 -0.976 -14.798 1.00 95.88 219 VAL A O 1
ATOM 1653 N N . ILE A 1 220 ? -4.463 -0.788 -12.833 1.00 97.62 220 ILE A N 1
ATOM 1654 C CA . ILE A 1 220 ? -4.948 0.576 -12.999 1.00 97.62 220 ILE A CA 1
ATOM 1655 C C . ILE A 1 220 ? -4.115 1.466 -12.085 1.00 97.62 220 ILE A C 1
ATOM 1657 O O . ILE A 1 220 ? -4.039 1.211 -10.884 1.00 97.62 220 ILE A O 1
ATOM 1661 N N . VAL A 1 221 ? -3.496 2.507 -12.636 1.00 98.31 221 VAL A N 1
ATOM 1662 C CA . VAL A 1 221 ? -2.648 3.432 -11.877 1.00 98.31 221 VAL A CA 1
ATOM 1663 C C . VAL A 1 221 ? -3.058 4.877 -12.105 1.00 98.31 221 VAL A C 1
ATOM 1665 O O . VAL A 1 221 ? -3.305 5.298 -13.236 1.00 98.31 221 VAL A O 1
ATOM 1668 N N . ALA A 1 222 ? -3.099 5.643 -11.016 1.00 98.44 222 ALA A N 1
ATOM 1669 C CA . ALA A 1 222 ? -3.175 7.095 -11.069 1.00 98.44 222 ALA A CA 1
ATOM 1670 C C . ALA A 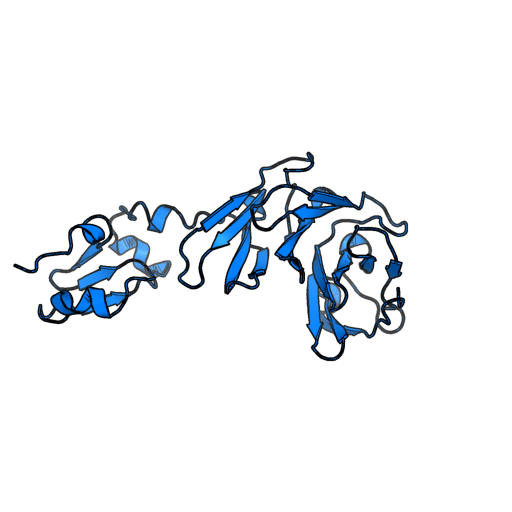1 222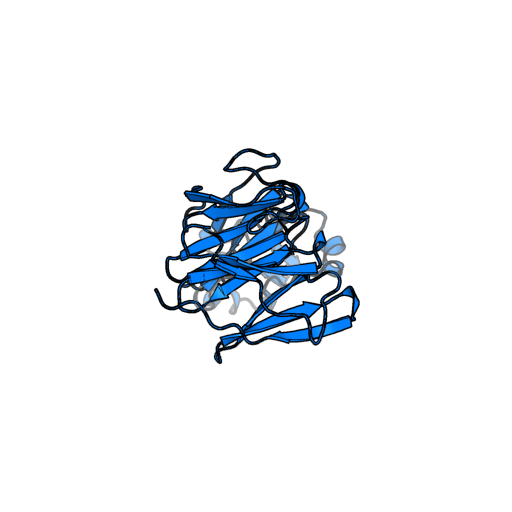 ? -1.781 7.671 -11.356 1.00 98.44 222 ALA A C 1
ATOM 1672 O O . ALA A 1 222 ? -0.920 7.715 -10.474 1.00 98.44 222 ALA A O 1
ATOM 1673 N N . ASP A 1 223 ? -1.563 8.098 -12.595 1.00 98.19 223 ASP A N 1
ATOM 1674 C CA . ASP A 1 223 ? -0.317 8.683 -13.081 1.00 98.19 223 ASP A CA 1
ATOM 1675 C C . ASP A 1 223 ? -0.383 10.210 -12.956 1.00 98.19 223 ASP A C 1
ATOM 1677 O O . ASP A 1 223 ? -0.811 10.925 -13.868 1.00 98.19 223 ASP A O 1
ATOM 1681 N N . THR A 1 224 ? -0.051 10.709 -11.763 1.00 96.94 224 THR A N 1
ATOM 1682 C CA . THR A 1 224 ? -0.382 12.091 -11.388 1.00 96.94 224 THR A CA 1
ATOM 1683 C C . THR A 1 224 ? 0.393 13.149 -12.156 1.00 96.94 224 THR A C 1
ATOM 1685 O O . THR A 1 224 ? -0.176 14.202 -12.441 1.00 96.94 224 THR A O 1
ATOM 1688 N N . GLY A 1 225 ? 1.635 12.864 -12.548 1.00 97.06 225 GLY A N 1
ATOM 1689 C CA . GLY A 1 225 ? 2.449 13.761 -13.365 1.00 97.06 225 GLY A CA 1
ATOM 1690 C C . GLY A 1 225 ? 1.942 13.896 -14.801 1.00 97.06 225 GLY A C 1
ATOM 1691 O O . GLY A 1 225 ? 2.154 14.933 -15.416 1.00 97.06 225 GLY A O 1
ATOM 1692 N N . ASN A 1 226 ? 1.216 12.895 -15.309 1.00 97.56 226 ASN A N 1
ATOM 1693 C CA . ASN A 1 226 ? 0.559 12.949 -16.619 1.00 97.56 226 ASN A CA 1
ATOM 1694 C C . ASN A 1 226 ? -0.931 13.318 -16.545 1.00 97.56 226 ASN A C 1
ATOM 1696 O O . ASN A 1 226 ? -1.603 13.322 -17.574 1.00 97.56 226 ASN A O 1
ATOM 1700 N N . HIS A 1 227 ? -1.472 13.576 -15.349 1.00 97.12 227 HIS A N 1
ATOM 1701 C CA . HIS A 1 227 ? -2.901 13.832 -15.130 1.00 97.12 227 HIS A CA 1
ATOM 1702 C C . HIS A 1 227 ? -3.817 12.744 -15.727 1.00 97.12 227 HIS A C 1
ATOM 1704 O O . HIS A 1 227 ? -4.897 13.039 -16.239 1.00 97.12 227 HIS A O 1
ATOM 1710 N N . ALA A 1 228 ? -3.383 11.480 -15.675 1.00 97.19 228 ALA A N 1
ATOM 1711 C CA . ALA A 1 228 ? -4.041 10.378 -16.370 1.00 97.19 228 ALA A CA 1
ATOM 1712 C C . ALA A 1 228 ? -4.261 9.155 -15.471 1.00 97.19 228 ALA A C 1
ATOM 1714 O O . ALA A 1 228 ? -3.520 8.905 -14.520 1.00 97.19 228 ALA A O 1
ATOM 1715 N N . ILE A 1 229 ? -5.262 8.349 -15.829 1.00 97.88 229 ILE A N 1
ATOM 1716 C CA . ILE A 1 229 ? -5.381 6.968 -15.363 1.00 97.88 229 ILE A CA 1
ATOM 1717 C C . ILE A 1 229 ? -4.854 6.064 -16.467 1.00 97.88 229 ILE A C 1
ATOM 1719 O O . ILE A 1 229 ? -5.327 6.131 -17.603 1.00 97.88 229 ILE A O 1
ATOM 1723 N N . LYS A 1 230 ? -3.877 5.220 -16.139 1.00 97.12 230 LYS A N 1
ATOM 1724 C CA . LYS A 1 230 ? -3.291 4.277 -17.092 1.00 97.12 230 LYS A CA 1
ATOM 1725 C C . LYS A 1 230 ? -3.617 2.846 -16.716 1.00 97.12 230 LYS A C 1
ATOM 1727 O O . LYS A 1 230 ? -3.714 2.502 -15.541 1.00 97.12 230 LYS A O 1
ATOM 1732 N N . PHE A 1 231 ? -3.770 2.030 -17.749 1.00 95.81 231 PHE A N 1
ATOM 1733 C CA . PHE A 1 231 ? -4.068 0.613 -17.651 1.00 95.81 231 PHE A CA 1
ATOM 1734 C C . PHE A 1 231 ? -2.891 -0.156 -18.229 1.00 95.81 231 PHE A C 1
ATOM 1736 O O . PHE A 1 231 ? -2.486 0.093 -19.363 1.00 95.81 231 PHE A O 1
ATOM 1743 N N . TYR A 1 232 ? -2.374 -1.109 -17.466 1.00 95.12 232 TYR A N 1
ATOM 1744 C CA . TYR A 1 232 ? -1.317 -2.002 -17.914 1.00 95.12 232 TYR A CA 1
ATOM 1745 C C . TYR A 1 232 ? -1.759 -3.443 -17.759 1.00 95.12 232 TYR A C 1
ATOM 1747 O O . TYR A 1 232 ? -2.436 -3.810 -16.800 1.00 95.12 232 TYR A O 1
ATOM 1755 N N . THR A 1 233 ? -1.337 -4.270 -18.703 1.00 89.94 233 THR A N 1
ATOM 1756 C CA . THR A 1 233 ? -1.383 -5.719 -18.533 1.00 89.94 233 THR A CA 1
ATOM 1757 C C . THR A 1 233 ? -0.044 -6.147 -17.954 1.00 89.94 233 THR A C 1
ATOM 1759 O O . THR A 1 233 ? 1.002 -5.703 -18.429 1.00 89.94 233 THR A O 1
ATOM 1762 N N . TYR A 1 234 ? -0.059 -7.010 -16.945 1.00 86.06 234 TYR A N 1
ATOM 1763 C CA . TYR A 1 234 ? 1.116 -7.802 -16.605 1.00 86.06 234 TYR A CA 1
ATOM 1764 C C . TYR A 1 234 ? 0.694 -9.260 -16.497 1.00 86.06 234 TYR A C 1
ATOM 1766 O O . TYR A 1 234 ? -0.447 -9.577 -16.158 1.00 86.06 234 TYR A O 1
ATOM 1774 N N . HIS A 1 235 ? 1.621 -10.142 -16.834 1.00 81.69 235 HIS A N 1
ATOM 1775 C CA . HIS A 1 235 ? 1.407 -11.571 -16.741 1.00 81.69 235 HIS A CA 1
ATOM 1776 C C . HIS A 1 235 ? 2.101 -12.043 -15.467 1.00 81.69 235 HIS A C 1
ATOM 1778 O O . HIS A 1 235 ? 3.333 -11.991 -15.418 1.00 81.69 235 HIS A O 1
ATOM 1784 N N . PRO A 1 236 ? 1.352 -12.438 -14.422 1.00 73.62 236 PRO A N 1
ATOM 1785 C CA . PRO A 1 236 ? 1.969 -13.035 -13.253 1.00 73.62 236 PRO A CA 1
ATOM 1786 C C . PRO A 1 236 ? 2.724 -14.284 -13.705 1.00 73.62 236 PRO A C 1
ATOM 1788 O O . PRO A 1 236 ? 2.203 -15.083 -14.488 1.00 73.62 236 PRO A O 1
ATOM 1791 N N . LEU A 1 237 ? 3.971 -14.420 -13.255 1.00 66.44 237 LEU A N 1
ATOM 1792 C CA . LEU A 1 237 ? 4.728 -15.647 -13.466 1.00 66.44 237 LEU A CA 1
ATOM 1793 C C . LEU A 1 237 ? 3.946 -16.764 -12.770 1.00 66.44 237 LEU A C 1
ATOM 1795 O O . LEU A 1 237 ? 3.669 -16.664 -11.574 1.00 66.44 237 LEU A O 1
ATOM 1799 N N . ALA A 1 238 ? 3.515 -17.771 -13.530 1.00 52.38 238 ALA A N 1
ATOM 1800 C CA . ALA A 1 238 ? 2.883 -18.945 -12.948 1.00 52.38 238 ALA A CA 1
ATOM 1801 C C . ALA A 1 238 ? 3.873 -19.587 -11.963 1.00 52.38 238 ALA A C 1
ATOM 1803 O O . ALA A 1 238 ? 5.047 -19.755 -12.305 1.00 52.38 238 ALA A O 1
ATOM 1804 N N . ALA A 1 239 ? 3.400 -19.861 -10.746 1.00 47.84 239 ALA A N 1
ATOM 1805 C CA . ALA A 1 239 ? 4.132 -20.651 -9.761 1.00 47.84 239 ALA A CA 1
ATOM 1806 C C . ALA A 1 239 ? 4.297 -22.099 -10.238 1.00 47.84 239 ALA A C 1
ATOM 1808 O O . ALA A 1 239 ? 3.360 -22.604 -10.903 1.00 47.84 239 ALA A O 1
#

Sequence (239 aa):
MTTIPSQLRGAIIRVEPNTIILPAGVGDSELTELRSSRETVKYLSVTAADLPQLGGQLPEGLKRLNVRGPKGVTTDRRGNLLVVDNRGSAVVTFSTGGRLLARFGSRGTAQHQFAGPHYVAVDSQDRVVVTDFHNHSVKVFNADGKHLFSFGGNGEAPGQFNAPTGVTTDRYDNILVADWGNSRIQVFDNTGRYLSTVNTGATPLYGPQGLAMSPQGHVIVADTGNHAIKFYTYHPLAA

Organism: Amphibalanus amphitrite (NCBI:txid1232801)

pLDDT: mean 81.84, std 21.7, range [36.31, 98.94]

Secondary structure (DSSP, 8-state):
-----GGGTTT-EEEETTEEEE-TT--GGGGHHHHTTT-EEEES---GGGGGGGTT---TTTTT---SSEEEEEE-TTSPEEEEETTTTEEEEE-TTS-EEEEE--BSSSTT-BSSEEEEEE-TT--EEEEEGGGTEEEEE-TTS-EEEEEE-BSSSTT-BSSEEEEEE-TT--EEEEETTTTEEEEE-TTS-EEEE---TTS--SSEEEEEE-TTSEEEEEEGGGTEEEEEE--PPP-

InterPro domains:
  IPR001258 NHL repeat [PF01436] (114-141)
  IPR001258 NHL repeat [PF01436] (161-188)
  IPR001258 NHL repeat [PF01436] (205-230)
  IPR001258 NHL repeat [PS51125] (101-144)
  IPR001258 NHL repeat [PS51125] (148-191)
  IPR001258 NHL repeat [PS51125] (192-235)
  IPR011042 Six-bladed beta-propeller, TolB-like [G3DSA:2.120.10.30] (53-153)
  IPR011042 Six-bladed beta-propeller, TolB-like [G3DSA:2.120.10.30] (154-235)
  IPR050952 Tripartite Motif and NHL Repeat Containing E3 Ligases [PTHR24104] (68-232)

Foldseek 3Di:
DQDQPPVCVQAWDDLDPQEIEGEQPDDPVNCPSVVVPNHDYDYPPDDPVCVVSSVNDDRPQRVPVPLPAWAAWDAFPVRWIWTDSQVQQWIWIGHPSGHTDDIFEHDDQDLRHAHRWAYWEADPQRWIWIFRFVNQKIWIHHNRSHTDDIFEGDDDDQRHAHGWAAWYADPQRWIWIQRQVNQWIWTGHNVSHTDGTFPCPVPTAHRWHYWDADPVGWIWICRPVVNDIDTGHDDPDDD